Protein AF-A0A2J8QZT6-F1 (afdb_monomer_lite)

Secondary structure (DSSP, 8-state):
-------------------------SS-HHHHHHHHHHH------HHHHHHHHHHHHHHHHS---TT----HHHHHHHHHHHHHHS-TT-HHHHHHHHHHHHHHHHHHHHHHHTTT----------------------------------------HHHHHHHHHHHHHHHHHS-GGGHHHHHHHHHHHHHHHTTTGGGGHHHHHSTTSTT--

Organism: Pongo abelii (NCBI:txid9601)

Foldseek 3Di:
DDDDDDDDDDDDDDDDPDPPDDDPPPLCQLVVLLVVLVPDDQDPDPVSVVSLVVSLVSLLVDDDDLPSPDALASLLVSLLSLLNNDDLVPLVSLLSSLSNLLRVLVVLQVSQPPDPPPPPPPPVPPPDDDDDDDDDDDDDDPPDPPPRPRSQSARDLVSLVSLLVSLLVSCVRHDPVSVVSSVSSNCSSCVSHVVSCPVCCCQCPNPVHDPND

Radius of gyration: 28.27 Å; chains: 1; bounding box: 89×84×65 Å

pLDDT: mean 71.35, std 21.12, range [34.62, 95.25]

InterPro domains:
  IPR052107 HEAT Repeat-containing Protein 6 [PTHR13366] (27-109)

Sequence (213 aa):
MAAVQVVGSLPSGQLREAPRDAIPEGGNGFRRLSARLCALRPDDSSSARTEIHLLFDQLISENYSEGSGVAPEDVSALLVQACRLVPLNQNHLVSKVSQLIHHLLNRLQSLTLSPRLECGAISAHCKLRLPSSHHSPASASQVAGTTGTCHHVIVDEQRLDFLLAYTISAIHQCSSWTHMEILQALAALVYCNGSKCQKYLPELLGKTGLLMK

Structure (mmCIF, N/CA/C/O backbone):
data_AF-A0A2J8QZT6-F1
#
_entry.id   AF-A0A2J8QZT6-F1
#
loop_
_atom_site.group_PDB
_atom_site.id
_atom_site.type_symbol
_atom_site.label_atom_id
_atom_site.label_alt_id
_atom_site.label_comp_id
_atom_site.label_asym_id
_atom_site.label_entity_id
_atom_site.label_seq_id
_atom_site.pdbx_PDB_ins_code
_atom_site.Cartn_x
_atom_site.Cartn_y
_atom_site.Cartn_z
_atom_site.occupancy
_atom_site.B_iso_or_equiv
_atom_site.auth_seq_id
_atom_site.auth_comp_id
_atom_site.auth_asym_id
_atom_site.auth_atom_id
_atom_site.pdbx_PDB_model_num
ATOM 1 N N . MET A 1 1 ? 70.351 -7.724 -46.659 1.00 36.03 1 MET A N 1
ATOM 2 C CA . MET A 1 1 ? 69.144 -6.931 -46.345 1.00 36.03 1 MET A CA 1
ATOM 3 C C . MET A 1 1 ? 67.942 -7.854 -46.460 1.00 36.03 1 MET A C 1
ATOM 5 O O . MET A 1 1 ? 67.756 -8.347 -47.556 1.00 36.03 1 MET A O 1
ATOM 9 N N . ALA A 1 2 ? 67.242 -8.078 -45.333 1.00 35.19 2 ALA A N 1
ATOM 10 C CA . ALA A 1 2 ? 65.814 -8.428 -45.153 1.00 35.19 2 ALA A CA 1
ATOM 11 C C . ALA A 1 2 ? 65.197 -9.585 -45.993 1.00 35.19 2 ALA A C 1
ATOM 13 O O . ALA A 1 2 ? 65.419 -9.674 -47.185 1.00 35.19 2 ALA A O 1
ATOM 14 N N . ALA A 1 3 ? 64.351 -10.489 -45.494 1.00 36.78 3 ALA A N 1
ATOM 15 C CA . ALA A 1 3 ? 63.647 -10.612 -44.224 1.00 36.78 3 ALA A CA 1
ATOM 16 C C . ALA A 1 3 ? 63.281 -12.091 -43.978 1.00 36.78 3 ALA A C 1
ATOM 18 O O . ALA A 1 3 ? 63.047 -12.863 -44.905 1.00 36.78 3 ALA A O 1
ATOM 19 N N . VAL A 1 4 ? 63.234 -12.441 -42.696 1.00 38.09 4 VAL A N 1
ATOM 20 C CA . VAL A 1 4 ? 62.688 -13.670 -42.107 1.00 38.09 4 VAL A CA 1
ATOM 21 C C . VAL A 1 4 ? 61.163 -13.540 -41.997 1.00 38.09 4 VAL A C 1
ATOM 23 O O . VAL A 1 4 ? 60.706 -12.427 -41.753 1.00 38.09 4 VAL A O 1
ATOM 26 N N . GLN A 1 5 ? 60.426 -14.661 -42.096 1.00 40.09 5 GLN A N 1
ATOM 27 C CA . GLN A 1 5 ? 59.243 -15.075 -41.292 1.00 40.09 5 GLN A CA 1
ATOM 28 C C . GLN A 1 5 ? 58.219 -15.854 -42.139 1.00 40.09 5 GLN A C 1
ATOM 30 O O . GLN A 1 5 ? 58.042 -15.546 -43.308 1.00 40.09 5 GLN A O 1
AT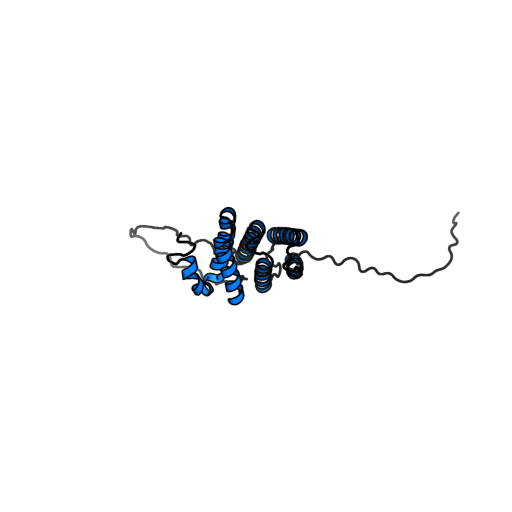OM 35 N N . VAL A 1 6 ? 57.438 -16.820 -41.649 1.00 39.50 6 VAL A N 1
ATOM 36 C CA . VAL A 1 6 ? 57.429 -17.741 -40.494 1.00 39.50 6 VAL A CA 1
ATOM 37 C C . VAL A 1 6 ? 56.371 -18.787 -40.889 1.00 39.50 6 VAL A C 1
ATOM 39 O O . VAL A 1 6 ? 55.351 -18.447 -41.484 1.00 39.50 6 VAL A O 1
ATOM 42 N N . VAL A 1 7 ? 56.628 -20.057 -40.587 1.00 39.62 7 VAL A N 1
ATOM 43 C CA . VAL A 1 7 ? 55.687 -21.173 -40.762 1.00 39.62 7 VAL A CA 1
ATOM 44 C C . VAL A 1 7 ? 54.572 -21.090 -39.715 1.00 39.62 7 VAL A C 1
ATOM 46 O O . VAL A 1 7 ? 54.856 -20.924 -38.532 1.00 39.62 7 VAL A O 1
ATOM 49 N N . GLY A 1 8 ? 53.320 -21.285 -40.132 1.00 36.97 8 GLY A N 1
ATOM 50 C CA . GLY A 1 8 ? 52.182 -21.489 -39.236 1.00 36.97 8 GLY A CA 1
ATOM 51 C C . GLY A 1 8 ? 51.024 -22.175 -39.960 1.00 36.97 8 GLY A C 1
ATOM 52 O O . GLY A 1 8 ? 50.423 -21.602 -40.862 1.00 36.97 8 GLY A O 1
ATOM 53 N N . SER A 1 9 ? 50.763 -23.423 -39.586 1.00 36.19 9 SER A N 1
ATOM 54 C CA . SER A 1 9 ? 49.799 -24.346 -40.191 1.00 36.19 9 SER A CA 1
ATOM 55 C C . SER A 1 9 ? 48.342 -24.108 -39.741 1.00 36.19 9 SER A C 1
ATOM 57 O O . SER A 1 9 ? 48.114 -23.862 -38.566 1.00 36.19 9 SER A O 1
ATOM 59 N N . LEU A 1 10 ? 47.421 -24.224 -40.714 1.00 37.31 10 LEU A N 1
ATOM 60 C CA . LEU A 1 10 ? 46.004 -24.684 -40.808 1.00 37.31 10 LEU A CA 1
ATOM 61 C C . LEU A 1 10 ? 45.083 -24.941 -39.551 1.00 37.31 10 LEU A C 1
ATOM 63 O O . LEU A 1 10 ? 45.546 -24.944 -38.421 1.00 37.31 10 LEU A O 1
ATOM 67 N N . PRO A 1 11 ? 43.753 -25.184 -39.721 1.00 55.34 11 PRO A N 1
ATOM 68 C CA . PRO A 1 11 ? 42.632 -24.302 -39.354 1.00 55.34 11 PRO A CA 1
ATOM 69 C C . PRO A 1 11 ? 41.668 -24.944 -38.312 1.00 55.34 11 PRO A C 1
ATOM 71 O O . PRO A 1 11 ? 41.913 -26.063 -37.870 1.00 55.34 11 PRO A O 1
ATOM 74 N N . SER A 1 12 ? 40.539 -24.284 -37.988 1.00 35.97 12 SER A N 1
ATOM 75 C CA . SER A 1 12 ? 39.207 -24.847 -37.599 1.00 35.97 12 SER A CA 1
ATOM 76 C C . SER A 1 12 ? 38.550 -24.152 -36.393 1.00 35.97 12 SER A C 1
ATOM 78 O O . SER A 1 12 ? 39.195 -23.929 -35.376 1.00 35.97 12 SER A O 1
ATOM 80 N N . GLY A 1 13 ? 37.232 -23.906 -36.493 1.00 34.62 13 GLY A N 1
ATOM 81 C CA . GLY A 1 13 ? 36.328 -23.553 -35.379 1.00 34.62 13 GLY A CA 1
ATOM 82 C C . GLY A 1 13 ? 35.755 -22.130 -35.467 1.00 34.62 13 GLY A C 1
ATOM 83 O O . GLY A 1 13 ? 36.326 -21.206 -34.910 1.00 34.62 13 GLY A O 1
ATOM 84 N N . GLN A 1 14 ? 34.760 -21.835 -36.312 1.00 36.91 14 GLN A N 1
ATOM 85 C CA . GLN A 1 14 ? 33.317 -21.927 -36.008 1.00 36.91 14 GLN A CA 1
ATOM 86 C C . GLN A 1 14 ? 32.889 -21.333 -34.646 1.00 36.91 14 GLN A C 1
ATOM 88 O O . GLN A 1 14 ? 33.099 -21.926 -33.595 1.00 36.91 14 GLN A O 1
ATOM 93 N N . LEU A 1 15 ? 32.166 -20.210 -34.756 1.00 40.09 15 LEU A N 1
ATOM 94 C CA . LEU A 1 15 ? 30.938 -19.879 -34.027 1.00 40.09 15 LEU A CA 1
ATOM 95 C C . LEU A 1 15 ? 31.020 -19.630 -32.509 1.00 40.09 15 LEU A C 1
ATOM 97 O O . LEU A 1 15 ? 30.791 -20.524 -31.699 1.00 40.09 15 LEU A O 1
ATOM 101 N N . ARG A 1 16 ? 31.136 -18.350 -32.131 1.00 37.53 16 ARG A N 1
ATOM 102 C CA . ARG A 1 16 ? 30.353 -17.795 -31.013 1.00 37.53 16 ARG A CA 1
ATOM 103 C C . ARG A 1 16 ? 30.308 -16.267 -31.084 1.00 37.53 16 ARG A C 1
ATOM 105 O O . ARG A 1 16 ? 31.064 -15.571 -30.414 1.00 37.53 16 ARG A O 1
ATOM 112 N N . GLU A 1 17 ? 29.395 -15.735 -31.893 1.00 38.00 17 GLU A N 1
ATOM 113 C CA . GLU A 1 17 ? 28.862 -14.400 -31.621 1.00 38.00 17 GLU A CA 1
ATOM 114 C C . GLU A 1 17 ? 28.076 -14.500 -30.311 1.00 38.00 17 GLU A C 1
ATOM 116 O O . GLU A 1 17 ? 26.961 -15.013 -30.254 1.00 38.00 17 GLU A O 1
ATOM 121 N N . ALA A 1 18 ? 28.721 -14.105 -29.216 1.00 36.53 18 ALA A N 1
ATOM 122 C CA . ALA A 1 18 ? 28.027 -13.842 -27.971 1.00 36.53 18 ALA A CA 1
ATOM 123 C C . ALA A 1 18 ? 27.143 -12.601 -28.189 1.00 36.53 18 ALA A C 1
ATOM 125 O O . ALA A 1 18 ? 27.665 -11.584 -28.662 1.00 36.53 18 ALA A O 1
ATOM 126 N N . PRO A 1 19 ? 25.841 -12.636 -27.852 1.00 38.12 19 PRO A N 1
ATOM 127 C CA . PRO A 1 19 ? 25.044 -11.424 -27.820 1.00 38.12 19 PRO A CA 1
ATOM 128 C C . PRO A 1 19 ? 25.625 -10.560 -26.705 1.00 38.12 19 PRO A C 1
ATOM 130 O O . PRO A 1 19 ? 25.526 -10.902 -25.527 1.00 38.12 19 PRO A O 1
ATOM 133 N N . ARG A 1 20 ? 26.308 -9.484 -27.099 1.00 43.75 20 ARG A N 1
ATOM 134 C CA . ARG A 1 20 ? 26.792 -8.457 -26.185 1.00 43.75 20 ARG A CA 1
ATOM 135 C C . ARG A 1 20 ? 25.574 -7.820 -25.536 1.00 43.75 20 ARG A C 1
ATOM 137 O O . ARG A 1 20 ? 24.814 -7.126 -26.202 1.00 43.75 20 ARG A O 1
ATOM 144 N N . ASP A 1 21 ? 25.400 -8.178 -24.272 1.00 37.56 21 ASP A N 1
ATOM 145 C CA . ASP A 1 21 ? 24.785 -7.421 -23.193 1.00 37.56 21 ASP A CA 1
ATOM 146 C C . ASP A 1 21 ? 23.788 -6.355 -23.646 1.00 37.56 21 ASP A C 1
ATOM 148 O O . ASP A 1 21 ? 24.134 -5.217 -23.967 1.00 37.56 21 ASP A O 1
ATOM 152 N N . ALA A 1 22 ? 22.513 -6.739 -23.613 1.00 39.62 22 ALA A N 1
ATOM 153 C CA . ALA A 1 22 ? 21.429 -5.785 -23.532 1.00 39.62 22 ALA A CA 1
ATOM 154 C C . ALA A 1 22 ? 21.669 -4.892 -22.307 1.00 39.62 22 ALA A C 1
ATOM 156 O O . ALA A 1 22 ? 21.498 -5.328 -21.170 1.00 39.62 22 ALA A O 1
ATOM 157 N N . ILE A 1 23 ? 22.060 -3.644 -22.546 1.00 46.91 23 ILE A N 1
ATOM 158 C CA . ILE A 1 23 ? 21.906 -2.553 -21.588 1.00 46.91 23 ILE A CA 1
ATOM 159 C C . ILE A 1 23 ? 20.413 -2.517 -21.214 1.00 46.91 23 ILE A C 1
ATOM 161 O O . ILE A 1 23 ? 19.589 -2.253 -22.094 1.00 46.91 23 ILE A O 1
ATOM 165 N N . PRO A 1 24 ? 19.992 -2.772 -19.961 1.00 45.94 24 PRO A N 1
ATOM 166 C CA . PRO A 1 24 ? 18.655 -2.400 -19.546 1.00 45.94 24 PRO A CA 1
ATOM 167 C C . PRO A 1 24 ? 18.720 -0.903 -19.250 1.00 45.94 24 PRO A C 1
ATOM 169 O O . PRO A 1 24 ? 19.046 -0.491 -18.138 1.00 45.94 24 PRO A O 1
ATOM 172 N N . GLU A 1 25 ? 18.455 -0.106 -20.283 1.00 42.66 25 GLU A N 1
ATOM 173 C CA . GLU A 1 25 ? 18.132 1.317 -20.186 1.00 42.66 25 GLU A CA 1
ATOM 174 C C . GLU A 1 25 ? 17.178 1.530 -18.993 1.00 42.66 25 GLU A C 1
ATOM 176 O O . GLU A 1 25 ? 16.182 0.812 -18.837 1.00 42.66 25 GLU A O 1
ATOM 181 N N . GLY A 1 26 ? 17.544 2.457 -18.103 1.00 50.69 26 GLY A N 1
ATOM 182 C CA . GLY A 1 26 ? 17.054 2.616 -16.727 1.00 50.69 26 GLY A CA 1
ATOM 183 C C . GLY A 1 26 ? 15.600 3.072 -16.551 1.00 50.69 26 GLY A C 1
ATOM 184 O O . GLY A 1 26 ? 15.341 3.979 -15.771 1.00 50.69 26 GLY A O 1
ATOM 185 N N . GLY A 1 27 ? 14.645 2.434 -17.229 1.00 53.62 27 GLY A N 1
ATOM 186 C CA . GLY A 1 27 ? 13.209 2.736 -17.152 1.00 53.62 27 GLY A CA 1
ATOM 187 C C . GLY A 1 27 ? 12.326 1.588 -16.647 1.00 53.62 27 GLY A C 1
ATOM 188 O O . GLY A 1 27 ? 11.114 1.642 -16.812 1.00 53.62 27 GLY A O 1
ATOM 189 N N . ASN A 1 28 ? 12.890 0.514 -16.073 1.00 66.12 28 ASN A N 1
ATOM 190 C CA . ASN A 1 28 ? 12.131 -0.705 -15.731 1.00 66.12 28 ASN A CA 1
ATOM 191 C C . ASN A 1 28 ? 12.209 -1.162 -14.261 1.00 66.12 28 ASN A C 1
ATOM 193 O O . ASN A 1 28 ? 11.722 -2.255 -13.952 1.00 66.12 28 ASN A O 1
ATOM 197 N N . GLY A 1 29 ? 12.774 -0.345 -13.361 1.00 83.44 29 GLY A N 1
ATOM 198 C CA . GLY A 1 29 ? 12.932 -0.667 -11.934 1.00 83.44 29 GLY A CA 1
ATOM 199 C C . GLY A 1 29 ? 11.606 -1.035 -11.271 1.00 83.44 29 GLY A C 1
ATOM 200 O O . GLY A 1 29 ? 11.432 -2.165 -10.811 1.00 83.44 29 GLY A O 1
ATOM 201 N N . PHE A 1 30 ? 10.605 -0.157 -11.389 1.00 86.88 30 PHE A N 1
ATOM 202 C CA . PHE A 1 30 ? 9.256 -0.411 -10.879 1.00 86.88 30 PHE A CA 1
ATOM 203 C C . PHE A 1 30 ? 8.644 -1.713 -11.406 1.00 86.88 30 PHE A C 1
ATOM 205 O O . PHE A 1 30 ? 8.167 -2.530 -10.624 1.00 86.88 30 PHE A O 1
ATOM 212 N N . ARG A 1 31 ? 8.684 -1.955 -12.725 1.00 87.44 31 ARG A N 1
ATOM 213 C CA . ARG A 1 31 ? 8.104 -3.170 -13.328 1.00 87.44 31 ARG A CA 1
ATOM 214 C C . ARG A 1 31 ? 8.787 -4.434 -12.805 1.00 87.44 31 ARG A C 1
ATOM 216 O O . ARG A 1 31 ? 8.117 -5.427 -12.535 1.00 87.44 31 ARG A O 1
ATOM 223 N N . ARG A 1 32 ? 10.110 -4.397 -12.638 1.00 89.50 32 ARG A N 1
ATOM 224 C CA . ARG A 1 32 ? 10.896 -5.511 -12.097 1.00 89.50 32 ARG A CA 1
ATOM 225 C C . ARG A 1 32 ? 10.555 -5.780 -10.634 1.00 89.50 32 ARG A C 1
ATOM 227 O O . ARG A 1 32 ? 10.322 -6.930 -10.271 1.00 89.50 32 ARG A O 1
ATOM 234 N N . LEU A 1 33 ? 10.515 -4.735 -9.810 1.00 91.06 33 LEU A N 1
ATOM 235 C CA . LEU A 1 33 ? 10.171 -4.835 -8.391 1.00 91.06 33 LEU A CA 1
ATOM 236 C C . LEU A 1 33 ? 8.723 -5.300 -8.199 1.00 91.06 33 LEU A C 1
ATOM 238 O O . LEU A 1 33 ? 8.473 -6.199 -7.401 1.00 91.06 33 LEU A O 1
ATOM 242 N N . SER A 1 34 ? 7.798 -4.766 -8.998 1.00 89.88 34 SER A N 1
ATOM 243 C CA . SER A 1 34 ? 6.396 -5.181 -9.052 1.00 89.88 34 SER A CA 1
ATOM 244 C C . SER A 1 34 ? 6.261 -6.663 -9.393 1.00 89.88 34 SER A C 1
ATOM 246 O O . SER A 1 34 ? 5.629 -7.415 -8.655 1.00 89.88 34 SER A O 1
ATOM 248 N N . ALA A 1 35 ? 6.926 -7.124 -10.458 1.00 90.00 35 ALA A N 1
ATOM 249 C CA . ALA A 1 35 ? 6.897 -8.528 -10.856 1.00 90.00 35 ALA A CA 1
ATOM 250 C C . ALA A 1 35 ? 7.446 -9.454 -9.760 1.00 90.00 35 ALA A C 1
ATOM 252 O O . ALA A 1 35 ? 6.865 -10.508 -9.503 1.00 90.00 35 ALA A O 1
ATOM 253 N N . ARG A 1 36 ? 8.526 -9.048 -9.077 1.00 92.06 36 ARG A N 1
ATOM 254 C CA . ARG A 1 36 ? 9.071 -9.796 -7.935 1.00 92.06 36 ARG A CA 1
ATOM 255 C C . ARG A 1 36 ? 8.084 -9.862 -6.777 1.00 92.06 36 ARG A C 1
ATOM 257 O O . ARG A 1 36 ? 7.851 -10.949 -6.266 1.00 92.06 36 ARG A O 1
ATOM 264 N N . LEU A 1 37 ? 7.465 -8.742 -6.407 1.00 91.12 37 LEU A N 1
ATOM 265 C CA . LEU A 1 37 ? 6.458 -8.706 -5.346 1.00 91.12 37 LEU A CA 1
ATOM 266 C C . LEU A 1 37 ? 5.246 -9.590 -5.688 1.00 91.12 37 LEU A C 1
ATOM 268 O O . LEU A 1 37 ? 4.757 -10.328 -4.839 1.00 91.12 37 LEU A O 1
ATOM 272 N N . CYS A 1 38 ? 4.792 -9.570 -6.942 1.00 89.00 38 CYS A N 1
ATOM 273 C CA . CYS A 1 38 ? 3.686 -10.402 -7.421 1.00 89.00 38 CYS A CA 1
ATOM 274 C C . CYS A 1 38 ? 4.013 -11.902 -7.460 1.00 89.00 38 CYS A C 1
ATOM 276 O O . CYS A 1 38 ? 3.098 -12.716 -7.363 1.00 89.00 38 CYS A O 1
ATOM 278 N N . ALA A 1 39 ? 5.287 -12.277 -7.591 1.00 89.19 39 ALA A N 1
ATOM 279 C CA . ALA A 1 39 ? 5.719 -13.672 -7.535 1.00 89.19 39 ALA A CA 1
ATOM 280 C C . ALA A 1 39 ? 5.756 -14.231 -6.101 1.00 89.19 39 ALA A C 1
ATOM 282 O O . ALA A 1 39 ? 5.751 -15.451 -5.918 1.00 89.19 39 ALA A O 1
ATOM 283 N N . LEU A 1 40 ? 5.782 -13.361 -5.086 1.00 87.81 40 LEU A N 1
ATOM 284 C CA . LEU A 1 40 ? 5.755 -13.783 -3.692 1.00 87.81 40 LEU A CA 1
ATOM 285 C C . LEU A 1 40 ? 4.369 -14.286 -3.295 1.00 87.81 40 LEU A C 1
ATOM 287 O O . LEU A 1 40 ? 3.331 -13.767 -3.715 1.00 87.81 40 LEU A O 1
ATOM 291 N N . ARG A 1 41 ? 4.365 -15.304 -2.435 1.00 82.62 41 ARG A N 1
ATOM 292 C CA . ARG A 1 41 ? 3.158 -15.812 -1.782 1.00 82.62 41 ARG A CA 1
ATOM 293 C C . ARG A 1 41 ? 3.134 -15.333 -0.331 1.00 82.62 41 ARG A C 1
ATOM 295 O O . ARG A 1 41 ? 4.205 -15.148 0.245 1.00 82.62 41 ARG A O 1
ATOM 302 N N . PRO A 1 42 ? 1.942 -15.162 0.268 1.00 76.44 42 PRO A N 1
ATOM 303 C CA . PRO A 1 42 ? 1.832 -14.989 1.707 1.00 76.44 42 PRO A CA 1
ATOM 304 C C . PRO A 1 42 ? 2.411 -16.242 2.365 1.00 76.44 42 PRO A C 1
ATOM 306 O O . PRO A 1 42 ? 1.855 -17.332 2.228 1.00 76.44 42 PRO A O 1
ATOM 309 N N . ASP A 1 43 ? 3.569 -16.093 2.990 1.00 77.94 43 ASP A N 1
ATOM 310 C CA . ASP A 1 43 ? 4.269 -17.160 3.685 1.00 77.94 43 ASP A CA 1
ATOM 311 C C . ASP A 1 43 ? 4.774 -16.626 5.025 1.00 77.94 43 ASP A C 1
ATOM 313 O O . ASP A 1 43 ? 5.209 -15.478 5.142 1.00 77.94 43 ASP A O 1
ATOM 317 N N . ASP A 1 44 ? 4.708 -17.473 6.047 1.00 73.38 44 ASP A N 1
ATOM 318 C CA . ASP A 1 44 ? 5.096 -17.128 7.410 1.00 73.38 44 ASP A CA 1
ATOM 319 C C . ASP A 1 44 ? 6.592 -17.339 7.676 1.00 73.38 44 ASP A C 1
ATOM 321 O O . ASP A 1 44 ? 7.058 -17.178 8.812 1.00 73.38 44 ASP A O 1
ATOM 325 N N . SER A 1 45 ? 7.375 -17.667 6.645 1.00 85.00 45 SER A N 1
ATOM 326 C CA . SER A 1 45 ? 8.822 -17.774 6.777 1.00 85.00 45 SER A CA 1
ATOM 327 C C . SER A 1 45 ? 9.466 -16.412 7.050 1.00 85.00 45 SER A C 1
ATOM 329 O O . SER A 1 45 ? 9.106 -15.371 6.494 1.00 85.00 45 SER A O 1
ATOM 331 N N . SER A 1 46 ? 10.474 -16.407 7.923 1.00 85.94 46 SER A N 1
ATOM 332 C CA . SER A 1 46 ? 11.293 -15.216 8.181 1.00 85.94 46 SER A CA 1
ATOM 333 C C . SER A 1 46 ? 11.993 -14.721 6.912 1.00 85.94 46 SER A C 1
ATOM 335 O O . SER A 1 46 ? 12.141 -13.516 6.725 1.00 85.94 46 SER A O 1
ATOM 337 N N . SER A 1 47 ? 12.370 -15.641 6.018 1.00 87.00 47 SER A N 1
ATOM 338 C CA . SER A 1 47 ? 12.972 -15.321 4.723 1.00 87.00 47 SER A CA 1
ATOM 339 C C . SER A 1 47 ? 12.015 -14.533 3.828 1.00 87.00 47 SER A C 1
ATOM 341 O O . SER A 1 47 ? 12.407 -13.489 3.311 1.00 87.00 47 SER A O 1
ATOM 343 N N . ALA A 1 48 ? 10.758 -14.977 3.689 1.00 86.75 48 ALA A N 1
ATOM 344 C CA . ALA A 1 48 ? 9.762 -14.266 2.890 1.00 86.75 48 ALA A CA 1
ATOM 345 C C . ALA A 1 48 ? 9.489 -12.862 3.448 1.00 86.75 48 ALA A C 1
ATOM 347 O O . ALA A 1 48 ? 9.446 -11.892 2.694 1.00 86.75 48 ALA A O 1
ATOM 348 N N . ARG A 1 49 ? 9.390 -12.718 4.778 1.00 88.81 49 ARG A N 1
ATOM 349 C CA . ARG A 1 49 ? 9.191 -11.407 5.423 1.00 88.81 49 ARG A CA 1
ATOM 350 C C . ARG A 1 49 ? 10.349 -10.445 5.163 1.00 88.81 49 ARG A C 1
ATOM 352 O O . ARG A 1 49 ? 10.110 -9.274 4.876 1.00 88.81 49 ARG A O 1
ATOM 359 N N . THR A 1 50 ? 11.588 -10.929 5.231 1.00 90.81 50 THR A N 1
ATOM 360 C CA . THR A 1 50 ? 12.775 -10.123 4.910 1.00 90.81 50 THR A CA 1
ATOM 361 C C . THR A 1 50 ? 12.780 -9.705 3.442 1.00 90.81 50 THR A C 1
ATOM 363 O O . THR A 1 50 ? 13.069 -8.550 3.142 1.00 90.81 50 THR A O 1
ATOM 366 N N . GLU A 1 51 ? 12.418 -10.601 2.521 1.00 91.69 51 GLU A N 1
ATOM 367 C CA . GLU A 1 51 ? 12.335 -10.251 1.101 1.00 91.69 51 GLU A CA 1
ATOM 368 C C . GLU A 1 51 ? 11.258 -9.191 0.835 1.00 91.69 51 GLU A C 1
ATOM 370 O O . GLU A 1 51 ? 11.527 -8.220 0.128 1.00 91.69 51 GLU A O 1
ATOM 375 N N . ILE A 1 52 ? 10.084 -9.312 1.463 1.00 92.06 52 ILE A N 1
ATOM 376 C CA . ILE A 1 52 ? 9.023 -8.297 1.389 1.00 92.06 52 ILE A CA 1
ATOM 377 C C . ILE A 1 52 ? 9.531 -6.943 1.907 1.00 92.06 52 ILE A C 1
ATOM 379 O O . ILE A 1 52 ? 9.349 -5.928 1.236 1.00 92.06 52 ILE A O 1
ATOM 383 N N . HIS A 1 53 ? 10.210 -6.920 3.059 1.00 92.25 53 HIS A N 1
ATOM 384 C CA . HIS A 1 53 ? 10.809 -5.699 3.607 1.00 92.25 53 HIS A CA 1
ATOM 385 C C . HIS A 1 53 ? 11.765 -5.029 2.614 1.00 92.25 53 HIS A C 1
ATOM 387 O O . HIS A 1 53 ? 11.624 -3.840 2.330 1.00 92.25 53 HIS A O 1
ATOM 393 N N . LEU A 1 54 ? 12.695 -5.802 2.046 1.00 92.88 54 LEU A N 1
ATOM 394 C CA . LEU A 1 54 ? 13.674 -5.296 1.085 1.00 92.88 54 LEU A CA 1
ATOM 395 C C . LEU A 1 54 ? 13.012 -4.775 -0.192 1.00 92.88 54 LEU A C 1
ATOM 397 O O . LEU A 1 54 ? 13.436 -3.750 -0.723 1.00 92.88 54 LEU A O 1
ATOM 401 N N . LEU A 1 55 ? 11.975 -5.455 -0.688 1.00 93.62 55 LEU A N 1
ATOM 402 C CA . LEU A 1 55 ? 11.230 -5.004 -1.862 1.00 93.62 55 LEU A CA 1
ATOM 403 C C . LEU A 1 55 ? 10.482 -3.698 -1.595 1.00 93.62 55 LEU A C 1
ATOM 405 O O . LEU A 1 55 ? 10.487 -2.824 -2.458 1.00 93.62 55 LEU A O 1
ATOM 409 N N . PHE A 1 56 ? 9.875 -3.530 -0.419 1.00 94.44 56 PHE A N 1
ATOM 410 C CA . PHE A 1 56 ? 9.228 -2.267 -0.062 1.00 94.44 56 PHE A CA 1
ATOM 411 C C . PHE A 1 56 ? 10.228 -1.127 0.068 1.00 94.44 56 PHE A C 1
ATOM 413 O O . PHE A 1 56 ? 9.979 -0.057 -0.480 1.00 94.44 56 PHE A O 1
ATOM 420 N N . ASP A 1 57 ? 11.374 -1.348 0.710 1.00 93.44 57 ASP A N 1
ATOM 421 C CA . ASP A 1 57 ? 12.412 -0.320 0.810 1.00 93.44 57 ASP A CA 1
ATOM 422 C C . ASP A 1 57 ? 12.955 0.072 -0.573 1.00 93.44 57 ASP A C 1
ATOM 424 O O . ASP A 1 57 ? 13.152 1.258 -0.841 1.00 93.44 57 ASP A O 1
ATOM 428 N N . GLN A 1 58 ? 13.124 -0.897 -1.480 1.00 92.81 58 GLN A N 1
ATOM 429 C CA . GLN A 1 58 ? 13.505 -0.632 -2.871 1.00 92.81 58 GLN A CA 1
ATOM 430 C C . GLN A 1 58 ? 12.427 0.160 -3.612 1.00 92.81 58 GLN A C 1
ATOM 432 O O . GLN A 1 58 ? 12.753 1.152 -4.248 1.00 92.81 58 GLN A O 1
ATOM 437 N N . LEU A 1 59 ? 11.149 -0.208 -3.484 1.00 91.06 59 LEU A N 1
ATOM 438 C CA . LEU A 1 59 ? 10.041 0.510 -4.124 1.00 91.06 59 LEU A CA 1
ATOM 439 C C . LEU A 1 59 ? 9.860 1.940 -3.594 1.00 91.06 59 LEU A C 1
ATOM 441 O O . LEU A 1 59 ? 9.487 2.819 -4.367 1.00 91.06 59 LEU A O 1
ATOM 445 N N . ILE A 1 60 ? 10.113 2.175 -2.303 1.00 90.19 60 ILE A N 1
ATOM 446 C CA . ILE A 1 60 ? 10.070 3.509 -1.677 1.00 90.19 60 ILE A CA 1
ATOM 447 C C . ILE A 1 60 ? 11.280 4.356 -2.097 1.00 90.19 60 ILE A C 1
ATOM 449 O O . ILE A 1 60 ? 11.180 5.577 -2.190 1.00 90.19 60 ILE A O 1
ATOM 453 N N . SER A 1 61 ? 12.429 3.720 -2.325 1.00 89.38 61 SER A N 1
ATOM 454 C CA . SER A 1 61 ? 13.670 4.408 -2.708 1.00 89.38 61 SER A CA 1
ATOM 455 C C . SER A 1 61 ? 13.826 4.575 -4.222 1.00 89.38 61 SER A C 1
ATOM 457 O O . SER A 1 61 ? 14.703 5.317 -4.662 1.00 89.38 61 SER A O 1
ATOM 459 N N . GLU A 1 62 ? 13.010 3.881 -5.017 1.00 85.69 62 GLU A N 1
ATOM 460 C CA . GLU A 1 62 ? 13.026 3.941 -6.477 1.00 85.69 62 GLU A CA 1
ATOM 461 C C . GLU A 1 62 ? 12.738 5.367 -6.962 1.00 85.69 62 GLU A C 1
ATOM 463 O O . GLU A 1 62 ? 11.858 6.066 -6.449 1.00 85.69 62 GLU A O 1
ATOM 468 N N . ASN A 1 63 ? 13.486 5.814 -7.970 1.00 80.31 63 ASN A N 1
ATOM 469 C CA . ASN A 1 63 ? 13.339 7.166 -8.491 1.00 80.31 63 ASN A CA 1
ATOM 470 C C . ASN A 1 63 ? 12.333 7.185 -9.647 1.00 80.31 63 ASN A C 1
ATOM 472 O O . ASN A 1 63 ? 12.676 6.930 -10.802 1.00 80.31 63 ASN A O 1
ATOM 476 N N . TYR A 1 64 ? 11.079 7.494 -9.326 1.00 77.44 64 TYR A N 1
ATOM 477 C CA . TYR A 1 64 ? 10.021 7.683 -10.314 1.00 77.44 64 TYR A CA 1
ATOM 478 C C . TYR A 1 64 ? 10.233 9.012 -11.051 1.00 77.44 64 TYR A C 1
ATOM 480 O O . TYR A 1 64 ? 9.853 10.072 -10.558 1.00 77.44 64 TYR A O 1
ATOM 488 N N . SER A 1 65 ? 10.866 8.967 -12.223 1.00 66.44 65 SER A N 1
ATOM 489 C CA . SER A 1 65 ? 10.999 10.127 -13.108 1.00 66.44 65 SER A CA 1
ATOM 490 C C . SER A 1 65 ? 9.713 10.393 -13.901 1.00 66.44 65 SER A C 1
ATOM 492 O O . SER A 1 65 ? 8.936 9.473 -14.198 1.00 66.44 65 SER A O 1
ATOM 494 N N . GLU A 1 66 ? 9.497 11.661 -14.275 1.00 57.59 66 GLU A N 1
ATOM 495 C CA . GLU A 1 66 ? 8.494 12.037 -15.278 1.00 57.59 66 GLU A CA 1
ATOM 496 C C . GLU A 1 66 ? 8.825 11.302 -16.586 1.00 57.59 66 GLU A C 1
ATOM 498 O O . GLU A 1 66 ? 9.890 11.500 -17.167 1.00 57.59 66 GLU A O 1
ATOM 503 N N . GLY A 1 67 ? 7.947 10.391 -17.016 1.00 57.69 67 GLY A N 1
ATOM 504 C CA . GLY A 1 67 ? 8.182 9.541 -18.190 1.00 57.69 67 GLY A CA 1
ATOM 505 C C . GLY A 1 67 ? 8.604 8.097 -17.895 1.00 57.69 67 GLY A C 1
ATOM 506 O O . GLY A 1 67 ? 8.843 7.347 -18.836 1.00 57.69 67 GLY A O 1
ATOM 507 N N . SER A 1 68 ? 8.615 7.657 -16.630 1.00 63.50 68 SER A N 1
ATOM 508 C CA . SER A 1 68 ? 8.863 6.247 -16.254 1.00 63.50 68 SER A CA 1
ATOM 509 C C . SER A 1 68 ? 7.873 5.228 -16.853 1.00 63.50 68 SER A C 1
ATOM 511 O O . SER A 1 68 ? 8.079 4.022 -16.722 1.00 63.50 68 SER A O 1
ATOM 513 N N . GLY A 1 69 ? 6.804 5.681 -17.522 1.00 66.81 69 GLY A N 1
ATOM 514 C CA . GLY A 1 69 ? 5.847 4.812 -18.216 1.00 66.81 69 GLY A CA 1
ATOM 515 C C . GLY A 1 69 ? 5.061 3.894 -17.277 1.00 66.81 69 GLY A C 1
ATOM 516 O O . GLY A 1 69 ? 4.546 2.864 -17.710 1.00 66.81 69 GLY A O 1
ATOM 517 N N . VAL A 1 70 ? 5.002 4.235 -15.988 1.00 78.62 70 VAL A N 1
ATOM 518 C CA . VAL A 1 70 ? 4.271 3.467 -14.982 1.00 78.62 70 VAL A CA 1
ATOM 519 C C . VAL A 1 70 ? 2.781 3.763 -15.120 1.00 78.62 70 VAL A C 1
ATOM 521 O O . VAL A 1 70 ? 2.338 4.886 -14.877 1.00 78.62 70 VAL A O 1
ATOM 524 N N . ALA A 1 71 ? 2.008 2.750 -15.507 1.00 80.38 71 ALA A N 1
ATOM 525 C CA . ALA A 1 71 ? 0.564 2.871 -15.608 1.00 80.38 71 ALA A CA 1
ATOM 526 C C . ALA A 1 71 ? -0.067 2.941 -14.202 1.00 80.38 71 ALA A C 1
ATOM 528 O O . ALA A 1 71 ? 0.342 2.194 -13.302 1.00 80.38 71 ALA A O 1
ATOM 529 N N . PRO A 1 72 ? -1.079 3.796 -13.975 1.00 76.88 72 PRO A N 1
ATOM 530 C CA . PRO A 1 72 ? -1.754 3.887 -12.678 1.00 76.88 72 PRO A CA 1
ATOM 531 C C . PRO A 1 72 ? -2.443 2.567 -12.274 1.00 76.88 72 PRO A C 1
ATOM 533 O O . PRO A 1 72 ? -2.582 2.251 -11.084 1.00 76.88 72 PRO A O 1
ATOM 536 N N . GLU A 1 73 ? -2.815 1.738 -13.249 1.00 83.75 73 GLU A N 1
ATOM 537 C CA . GLU A 1 73 ? -3.353 0.395 -13.041 1.00 83.75 73 GLU A CA 1
ATOM 538 C C . GLU A 1 73 ? -2.315 -0.554 -12.433 1.00 83.75 73 GLU A C 1
ATOM 540 O O . GLU A 1 73 ? -2.676 -1.362 -11.574 1.00 83.75 73 GLU A O 1
ATOM 545 N N . ASP A 1 74 ? -1.045 -0.438 -12.830 1.00 86.81 74 ASP A N 1
ATOM 546 C CA . ASP A 1 74 ? 0.049 -1.262 -12.307 1.00 86.81 74 ASP A CA 1
ATOM 547 C C . ASP A 1 74 ? 0.361 -0.889 -10.854 1.00 86.81 74 ASP A C 1
ATOM 549 O O . ASP A 1 74 ? 0.602 -1.759 -10.016 1.00 86.81 74 ASP A O 1
ATOM 553 N N . VAL A 1 75 ? 0.291 0.405 -10.530 1.00 88.50 75 VAL A N 1
ATOM 554 C CA . VAL A 1 75 ? 0.478 0.927 -9.167 1.00 88.50 75 VAL A CA 1
ATOM 555 C C . VAL A 1 75 ? -0.620 0.417 -8.254 1.00 88.50 75 VAL A C 1
ATOM 557 O O . VAL A 1 75 ? -0.338 -0.158 -7.206 1.00 88.50 75 VAL A O 1
ATOM 560 N N . SER A 1 76 ? -1.882 0.573 -8.655 1.00 89.12 76 SER A N 1
ATOM 561 C CA . SER A 1 76 ? -3.004 0.097 -7.843 1.00 89.12 76 SER A CA 1
ATOM 562 C C . SER A 1 76 ? -3.006 -1.427 -7.680 1.00 89.12 76 SER A C 1
ATOM 564 O O . SER A 1 76 ? -3.320 -1.916 -6.596 1.00 89.12 76 SER A O 1
ATOM 566 N N . ALA A 1 77 ? -2.614 -2.188 -8.708 1.00 90.94 77 ALA A N 1
ATOM 567 C CA . ALA A 1 77 ? -2.450 -3.638 -8.601 1.00 90.94 77 ALA A CA 1
ATOM 568 C C . ALA A 1 77 ? -1.327 -4.022 -7.623 1.00 90.94 77 ALA A C 1
ATOM 570 O O . ALA A 1 77 ? -1.528 -4.897 -6.777 1.00 90.94 77 ALA A O 1
ATOM 571 N N . LEU A 1 78 ? -0.183 -3.331 -7.689 1.00 93.25 78 LEU A N 1
ATOM 572 C CA . LEU A 1 78 ? 0.937 -3.529 -6.771 1.00 93.25 78 LEU A CA 1
ATOM 573 C C . LEU A 1 78 ? 0.535 -3.246 -5.323 1.00 93.25 78 LEU A C 1
ATOM 575 O O . LEU A 1 78 ? 0.828 -4.056 -4.448 1.00 93.25 78 LEU A O 1
ATOM 579 N N . LEU A 1 79 ? -0.158 -2.133 -5.062 1.00 93.75 79 LEU A N 1
ATOM 580 C CA . LEU A 1 79 ? -0.592 -1.769 -3.709 1.00 93.75 79 LEU A CA 1
ATOM 581 C C . LEU A 1 79 ? -1.535 -2.822 -3.117 1.00 93.75 79 LEU A C 1
ATOM 583 O O . LEU A 1 79 ? -1.366 -3.234 -1.971 1.00 93.75 79 LEU A O 1
ATOM 587 N N . VAL A 1 80 ? -2.491 -3.314 -3.911 1.00 94.12 80 VAL A N 1
ATOM 588 C CA . VAL A 1 80 ? -3.394 -4.391 -3.481 1.00 94.12 80 VAL A CA 1
ATOM 589 C C . VAL A 1 80 ? -2.609 -5.663 -3.165 1.00 94.12 80 VAL A C 1
ATOM 591 O O . VAL A 1 80 ? -2.874 -6.312 -2.152 1.00 94.12 80 VAL A O 1
ATOM 594 N N . GLN A 1 81 ? -1.628 -6.019 -3.996 1.00 94.06 81 GLN A N 1
ATOM 595 C CA . GLN A 1 81 ? -0.788 -7.186 -3.749 1.00 94.06 81 GLN A CA 1
ATOM 596 C C . GLN A 1 81 ? 0.065 -7.025 -2.483 1.00 94.06 81 GLN A C 1
ATOM 598 O O . GLN A 1 81 ? 0.122 -7.948 -1.674 1.00 94.06 81 GLN A O 1
ATOM 603 N N . ALA A 1 82 ? 0.661 -5.852 -2.259 1.00 93.94 82 ALA A N 1
ATOM 604 C CA . ALA A 1 82 ? 1.425 -5.544 -1.051 1.00 93.94 82 ALA A CA 1
ATOM 605 C C . ALA A 1 82 ? 0.579 -5.731 0.220 1.00 93.94 82 ALA A C 1
ATOM 607 O O . ALA A 1 82 ? 1.003 -6.415 1.150 1.00 93.94 82 ALA A O 1
ATOM 608 N N . CYS A 1 83 ? -0.650 -5.205 0.229 1.00 94.12 83 CYS A N 1
ATOM 609 C CA . CYS A 1 83 ? -1.593 -5.377 1.336 1.00 94.12 83 CYS A CA 1
ATOM 610 C C . CYS A 1 83 ? -2.018 -6.841 1.550 1.00 94.12 83 CYS A C 1
ATOM 612 O O . CYS A 1 83 ? -2.252 -7.243 2.683 1.00 94.12 83 CYS A O 1
ATOM 614 N N . ARG A 1 84 ? -2.104 -7.666 0.496 1.00 92.25 84 ARG A N 1
ATOM 615 C CA . ARG A 1 84 ? -2.412 -9.106 0.632 1.00 92.25 84 ARG A CA 1
ATOM 616 C C . ARG A 1 84 ? -1.263 -9.915 1.225 1.00 92.25 84 ARG A C 1
ATOM 618 O O . ARG A 1 84 ? -1.510 -10.919 1.885 1.00 92.25 84 ARG A O 1
ATOM 625 N N . LEU A 1 85 ? -0.025 -9.506 0.963 1.00 90.31 85 LEU A N 1
ATOM 626 C CA . LEU A 1 85 ? 1.171 -10.174 1.478 1.00 90.31 85 LEU A CA 1
ATOM 627 C C . LEU A 1 85 ? 1.445 -9.848 2.949 1.00 90.31 85 LEU A C 1
ATOM 629 O O . LEU A 1 85 ? 2.152 -10.603 3.613 1.00 90.31 85 LEU A O 1
ATOM 633 N N . VAL A 1 86 ? 0.903 -8.738 3.457 1.00 91.62 86 VAL A N 1
ATOM 634 C CA . VAL A 1 86 ? 1.178 -8.257 4.812 1.00 91.62 86 VAL A CA 1
ATOM 635 C C . VAL A 1 86 ? -0.014 -8.492 5.739 1.00 91.62 86 VAL A C 1
ATOM 637 O O . VAL A 1 86 ? -1.006 -7.768 5.670 1.00 91.62 86 VAL A O 1
ATOM 640 N N . PRO A 1 87 ? 0.070 -9.470 6.657 1.00 88.81 87 PRO A N 1
ATOM 641 C CA . PRO A 1 87 ? -0.948 -9.640 7.682 1.00 88.81 87 PRO A CA 1
ATOM 642 C C . PRO A 1 87 ? -0.862 -8.518 8.727 1.00 88.81 87 PRO A C 1
ATOM 644 O O . PRO A 1 87 ? 0.227 -8.113 9.138 1.00 88.81 87 PRO A O 1
ATOM 647 N N . LEU A 1 88 ? -2.018 -8.081 9.235 1.00 89.81 88 LEU A N 1
ATOM 648 C CA . LEU A 1 88 ? -2.131 -6.973 10.200 1.00 89.81 88 LEU A CA 1
ATOM 649 C C . LEU A 1 88 ? -1.438 -7.238 11.548 1.00 89.81 88 LEU A C 1
ATOM 651 O O . LEU A 1 88 ? -1.119 -6.303 12.277 1.00 89.81 88 LEU A O 1
ATOM 655 N N . ASN A 1 89 ? -1.136 -8.502 11.857 1.00 87.88 89 ASN A N 1
ATOM 656 C CA . ASN A 1 89 ? -0.347 -8.878 13.033 1.00 87.88 89 ASN A CA 1
ATOM 657 C C . ASN A 1 89 ? 1.121 -8.394 12.950 1.00 87.88 89 ASN A C 1
ATOM 659 O O . ASN A 1 89 ? 1.809 -8.288 13.963 1.00 87.88 89 ASN A O 1
ATOM 663 N N . GLN A 1 90 ? 1.628 -8.090 11.749 1.00 88.50 90 GLN A N 1
ATOM 664 C CA . GLN A 1 90 ? 3.022 -7.704 11.518 1.00 88.50 90 GLN A CA 1
ATOM 665 C C . GLN A 1 90 ? 3.182 -6.181 11.444 1.00 88.50 90 GLN A C 1
ATOM 667 O O . GLN A 1 90 ? 3.377 -5.612 10.372 1.00 88.50 90 GLN A O 1
ATOM 672 N N . ASN A 1 91 ? 3.150 -5.519 12.602 1.00 90.69 91 ASN A N 1
ATOM 673 C CA . ASN A 1 91 ? 3.191 -4.054 12.730 1.00 90.69 91 ASN A CA 1
ATOM 674 C C . ASN A 1 91 ? 4.295 -3.361 11.894 1.00 90.69 91 ASN A C 1
ATOM 676 O O . ASN A 1 91 ? 4.034 -2.346 11.252 1.00 90.69 91 ASN A O 1
ATOM 680 N N . HIS A 1 92 ? 5.513 -3.915 11.840 1.00 91.88 92 HIS A N 1
ATOM 681 C CA . HIS A 1 92 ? 6.606 -3.345 11.034 1.00 91.88 92 HIS A CA 1
ATOM 682 C C . HIS A 1 92 ? 6.334 -3.395 9.527 1.00 91.88 92 HIS A C 1
ATOM 684 O O . HIS A 1 92 ? 6.598 -2.424 8.818 1.00 91.88 92 HIS A O 1
ATOM 690 N N . LEU A 1 93 ? 5.784 -4.506 9.037 1.00 92.19 93 LEU A N 1
ATOM 691 C CA . LEU A 1 93 ? 5.397 -4.638 7.635 1.00 92.19 93 LEU A CA 1
ATOM 692 C C . LEU A 1 93 ? 4.198 -3.740 7.315 1.00 92.19 93 LEU A C 1
ATOM 694 O O . LEU A 1 93 ? 4.181 -3.119 6.257 1.00 92.19 93 LEU A O 1
ATOM 698 N N . VAL A 1 94 ? 3.230 -3.611 8.229 1.00 94.00 94 VAL A N 1
ATOM 699 C CA . VAL A 1 94 ? 2.077 -2.708 8.062 1.00 94.00 94 VAL A CA 1
ATOM 700 C C . VAL A 1 94 ? 2.533 -1.252 7.954 1.00 94.00 94 VAL A C 1
ATOM 702 O O . VAL A 1 94 ? 2.085 -0.537 7.056 1.00 94.00 94 VAL A O 1
ATOM 705 N N . SER A 1 95 ? 3.465 -0.826 8.813 1.00 93.75 95 SER A N 1
ATOM 706 C CA . SER A 1 95 ? 4.081 0.503 8.736 1.00 93.75 95 SER A CA 1
ATOM 707 C C . SER A 1 95 ? 4.762 0.713 7.378 1.00 93.75 95 SER A C 1
ATOM 709 O O . SER A 1 95 ? 4.513 1.713 6.707 1.00 93.75 95 SER A O 1
ATOM 711 N N . LYS A 1 96 ? 5.524 -0.277 6.893 1.00 93.69 96 LYS A N 1
ATOM 712 C CA . LYS A 1 96 ? 6.199 -0.207 5.587 1.00 93.69 96 LYS A CA 1
ATOM 713 C C . LYS A 1 96 ? 5.245 -0.177 4.394 1.00 93.69 96 LYS A C 1
ATOM 715 O O . LYS A 1 96 ? 5.449 0.627 3.489 1.00 93.69 96 LYS A O 1
ATOM 720 N N . VAL A 1 97 ? 4.184 -0.984 4.393 1.00 95.25 97 VAL A N 1
ATOM 721 C CA . VAL A 1 97 ? 3.140 -0.920 3.352 1.00 95.25 97 VAL A CA 1
ATOM 722 C C . VAL A 1 97 ? 2.451 0.436 3.363 1.00 95.25 97 VAL A C 1
ATOM 724 O O . VAL A 1 97 ? 2.199 1.002 2.305 1.00 95.25 97 VAL A O 1
ATOM 727 N N . SER A 1 98 ? 2.185 0.993 4.542 1.00 95.25 98 SER A N 1
ATOM 728 C CA . SER A 1 98 ? 1.563 2.314 4.661 1.00 95.25 98 SER A CA 1
ATOM 729 C C . SER A 1 98 ? 2.476 3.416 4.109 1.00 95.25 98 SER A C 1
ATOM 731 O O . SER A 1 98 ? 2.029 4.249 3.320 1.00 95.25 98 SER A O 1
ATOM 733 N N . GLN A 1 99 ? 3.778 3.362 4.416 1.00 94.88 99 GLN A N 1
ATOM 734 C CA . GLN A 1 99 ? 4.783 4.242 3.808 1.00 94.88 99 GLN A CA 1
ATOM 735 C C . GLN A 1 99 ? 4.820 4.095 2.282 1.00 94.88 99 GLN A C 1
ATOM 737 O O . GLN A 1 99 ? 4.860 5.100 1.576 1.00 94.88 99 GLN A O 1
ATOM 742 N N . LEU A 1 100 ? 4.756 2.864 1.765 1.00 94.31 100 LEU A N 1
ATOM 743 C CA . LEU A 1 100 ? 4.729 2.589 0.330 1.00 94.31 100 LEU A CA 1
ATOM 744 C C . LEU A 1 100 ? 3.480 3.172 -0.348 1.00 94.31 100 LEU A C 1
ATOM 746 O O . LEU A 1 100 ? 3.609 3.837 -1.375 1.00 94.31 100 LEU A O 1
ATOM 750 N N . ILE A 1 101 ? 2.289 2.965 0.229 1.00 93.06 101 ILE A N 1
ATOM 751 C CA . ILE A 1 101 ? 1.024 3.536 -0.266 1.00 93.06 101 ILE A CA 1
ATOM 752 C C . ILE A 1 101 ? 1.139 5.057 -0.333 1.00 93.06 101 ILE A C 1
ATOM 754 O O . ILE A 1 101 ? 0.897 5.647 -1.385 1.00 93.06 101 ILE A O 1
ATOM 758 N N . HIS A 1 102 ? 1.538 5.687 0.774 1.00 91.62 102 HIS A N 1
ATOM 759 C CA . HIS A 1 102 ? 1.685 7.135 0.840 1.00 91.62 102 HIS A CA 1
ATOM 760 C C . HIS A 1 102 ? 2.694 7.645 -0.199 1.00 91.62 102 HIS A C 1
ATOM 762 O O . HIS A 1 102 ? 2.393 8.573 -0.949 1.00 91.62 102 HIS A O 1
ATOM 768 N N . HIS A 1 103 ? 3.868 7.014 -0.283 1.00 90.44 103 HIS A N 1
ATOM 769 C CA . HIS A 1 103 ? 4.934 7.413 -1.193 1.00 90.44 103 HIS A CA 1
ATOM 770 C C . HIS A 1 103 ? 4.507 7.317 -2.659 1.00 90.44 103 HIS A C 1
ATOM 772 O O . HIS A 1 103 ? 4.638 8.298 -3.386 1.00 90.44 103 HIS A O 1
ATOM 778 N N . LEU A 1 104 ? 3.975 6.170 -3.095 1.00 88.56 104 LEU A N 1
ATOM 779 C CA . LEU A 1 104 ? 3.600 5.955 -4.495 1.00 88.56 104 LEU A CA 1
ATOM 780 C C . LEU A 1 104 ? 2.461 6.873 -4.926 1.00 88.56 104 LEU A C 1
ATOM 782 O O . LEU A 1 104 ? 2.545 7.490 -5.987 1.00 88.56 104 LEU A O 1
ATOM 786 N N . LEU A 1 105 ? 1.423 7.007 -4.099 1.00 87.31 105 LEU A N 1
ATOM 787 C CA . LEU A 1 105 ? 0.304 7.889 -4.414 1.00 87.31 105 LEU A CA 1
ATOM 788 C C . LEU A 1 105 ? 0.758 9.350 -4.472 1.00 87.31 105 LEU A C 1
ATOM 790 O O . LEU A 1 105 ? 0.487 10.027 -5.458 1.00 87.31 105 LEU A O 1
ATOM 794 N N . ASN A 1 106 ? 1.524 9.823 -3.486 1.00 85.25 106 ASN A N 1
ATOM 795 C CA . ASN A 1 106 ? 1.951 11.220 -3.444 1.00 85.25 106 ASN A CA 1
ATOM 796 C C . ASN A 1 106 ? 2.993 11.563 -4.523 1.00 85.25 106 ASN A C 1
ATOM 798 O O . ASN A 1 106 ? 2.914 12.621 -5.143 1.00 85.25 106 ASN A O 1
ATOM 802 N N . ARG A 1 107 ? 3.969 10.684 -4.788 1.00 81.06 107 ARG A N 1
ATOM 803 C CA . ARG A 1 107 ? 4.986 10.922 -5.826 1.00 81.06 107 ARG A CA 1
ATOM 804 C C . ARG A 1 107 ? 4.374 10.961 -7.217 1.00 81.06 107 ARG A C 1
ATOM 806 O O . ARG A 1 107 ? 4.643 11.898 -7.961 1.00 81.06 107 ARG A O 1
ATOM 813 N N . LEU A 1 108 ? 3.531 9.990 -7.553 1.00 75.62 108 LEU A N 1
ATOM 814 C CA . LEU A 1 108 ? 2.925 9.912 -8.882 1.00 75.62 108 LEU A CA 1
ATOM 815 C C . LEU A 1 108 ? 1.853 10.993 -9.089 1.00 75.62 108 LEU A C 1
ATOM 817 O O . LEU A 1 108 ? 1.681 11.483 -10.205 1.00 75.62 108 LEU A O 1
ATOM 821 N N . GLN A 1 109 ? 1.203 11.453 -8.015 1.00 70.44 109 GLN A N 1
ATOM 822 C CA . GLN A 1 109 ? 0.395 12.672 -8.054 1.00 70.44 109 GLN A CA 1
ATOM 823 C C . GLN A 1 109 ? 1.233 13.945 -8.210 1.00 70.44 109 GLN A C 1
ATOM 825 O O . GLN A 1 109 ? 0.846 14.822 -8.974 1.00 70.44 109 GLN A O 1
ATOM 830 N N . SER A 1 110 ? 2.371 14.075 -7.524 1.00 60.69 110 SER A N 1
ATOM 831 C CA . SER A 1 110 ? 3.226 15.268 -7.618 1.00 60.69 110 SER A CA 1
ATOM 832 C C . SER A 1 110 ? 3.801 15.454 -9.020 1.00 60.69 110 SER A C 1
ATOM 834 O O . SER A 1 110 ? 3.792 16.577 -9.512 1.00 60.69 110 SER A O 1
ATOM 836 N N . LEU A 1 111 ? 4.230 14.370 -9.678 1.00 54.31 111 LEU A N 1
ATOM 837 C CA . LEU A 1 111 ? 4.662 14.373 -11.090 1.00 54.31 111 LEU A CA 1
ATOM 838 C C . LEU A 1 111 ? 3.525 14.769 -12.047 1.00 54.31 111 LEU A C 1
ATOM 840 O O . LEU A 1 111 ? 3.742 15.100 -13.205 1.00 54.31 111 LEU A O 1
ATOM 844 N N . THR A 1 112 ? 2.291 14.722 -11.555 1.00 49.78 112 THR A N 1
ATOM 845 C CA . THR A 1 112 ? 1.087 15.087 -12.291 1.00 49.78 112 THR A CA 1
ATOM 846 C C . THR A 1 112 ? 0.612 16.515 -11.968 1.00 49.78 112 THR A C 1
ATOM 848 O O . THR A 1 112 ? -0.174 17.080 -12.727 1.00 49.78 112 THR A O 1
ATOM 851 N N . LEU A 1 113 ? 1.069 17.121 -10.861 1.00 47.34 113 LEU A N 1
ATOM 852 C CA . LEU A 1 113 ? 0.511 18.362 -10.298 1.00 47.34 113 LEU A CA 1
ATOM 853 C C . LEU A 1 113 ? 1.424 19.604 -10.343 1.00 47.34 113 LEU A C 1
ATOM 855 O O . LEU A 1 113 ? 0.985 20.683 -9.929 1.00 47.34 113 LEU A O 1
ATOM 859 N N . SER A 1 114 ? 2.644 19.541 -10.877 1.00 40.50 114 SER A N 1
ATOM 860 C CA . SER A 1 114 ? 3.485 20.743 -11.021 1.00 40.50 114 SER A CA 1
ATOM 861 C C . SER A 1 114 ? 3.339 21.432 -12.394 1.00 40.50 114 SER A C 1
ATOM 863 O O . SER A 1 114 ? 3.625 20.788 -13.399 1.00 40.50 114 SER A O 1
ATOM 865 N N . PRO A 1 115 ? 2.981 22.739 -12.489 1.00 42.84 115 PRO A N 1
ATOM 866 C CA . PRO A 1 115 ? 2.566 23.682 -11.450 1.00 42.84 115 PRO A CA 1
ATOM 867 C C . PRO A 1 115 ? 1.145 24.214 -11.714 1.00 42.84 115 PRO A C 1
ATOM 869 O O . PRO A 1 115 ? 0.922 25.053 -12.586 1.00 42.84 115 PRO A O 1
ATOM 872 N N . ARG A 1 116 ? 0.153 23.788 -10.930 1.00 45.34 116 ARG A N 1
ATOM 873 C CA . ARG A 1 116 ? -1.090 24.578 -10.805 1.00 45.34 116 ARG A CA 1
ATOM 874 C C . ARG A 1 116 ? -1.638 24.695 -9.391 1.00 45.34 116 ARG A C 1
ATOM 876 O O . ARG A 1 116 ? -2.714 25.243 -9.189 1.00 45.34 116 ARG A O 1
ATOM 883 N N . LEU A 1 117 ? -0.834 24.281 -8.417 1.00 44.84 117 LEU A N 1
ATOM 884 C CA . LEU A 1 117 ? -0.923 24.770 -7.050 1.00 44.84 117 LEU A CA 1
ATOM 885 C C . LEU A 1 117 ? 0.051 25.944 -6.869 1.00 44.84 117 LEU A C 1
ATOM 887 O O . LEU A 1 117 ? 0.810 25.995 -5.907 1.00 44.84 117 LEU A O 1
ATOM 891 N N . GLU A 1 118 ? -0.051 26.961 -7.732 1.00 39.34 118 GLU A N 1
ATOM 892 C CA . GLU A 1 118 ? -0.205 28.280 -7.128 1.00 39.34 118 GLU A CA 1
ATOM 893 C C . GLU A 1 118 ? -1.518 28.179 -6.363 1.00 39.34 118 GLU A C 1
ATOM 895 O O . GLU A 1 118 ? -2.615 28.317 -6.908 1.00 39.34 118 GLU A O 1
ATOM 900 N N . CYS A 1 119 ? -1.369 27.801 -5.088 1.00 41.25 119 CYS A N 1
ATOM 901 C CA . CYS A 1 119 ? -2.234 28.241 -4.016 1.00 41.25 119 CYS A CA 1
ATOM 902 C C . CYS A 1 119 ? -2.836 29.554 -4.473 1.00 41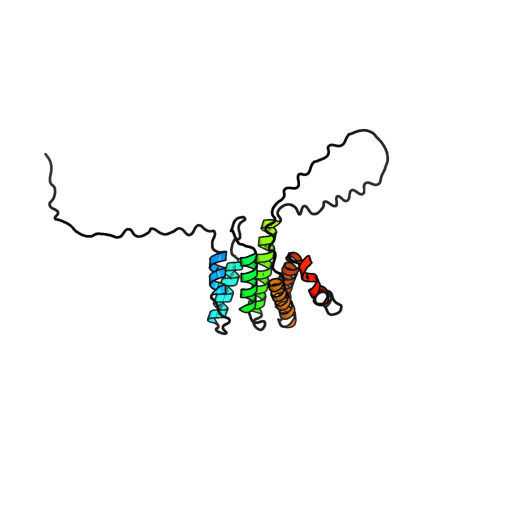.25 119 CYS A C 1
ATOM 904 O O . CYS A 1 119 ? -2.070 30.466 -4.808 1.00 41.25 119 CYS A O 1
ATOM 906 N N . GLY A 1 120 ? -4.169 29.597 -4.579 1.00 45.94 120 GLY A N 1
ATOM 907 C CA . GLY A 1 120 ? -4.864 30.831 -4.858 1.00 45.94 120 GLY A CA 1
ATOM 908 C C . GLY A 1 120 ? -4.142 31.899 -4.070 1.00 45.94 120 GLY A C 1
ATOM 909 O O . GLY A 1 120 ? -4.045 31.805 -2.844 1.00 45.94 120 GLY A O 1
ATOM 910 N N . ALA A 1 121 ? -3.535 32.845 -4.787 1.00 40.34 121 ALA A N 1
ATOM 911 C CA . ALA A 1 121 ? -3.163 34.084 -4.176 1.00 40.34 121 ALA A CA 1
ATOM 912 C C . ALA A 1 121 ? -4.505 34.629 -3.702 1.00 40.34 121 ALA A C 1
ATOM 914 O O . ALA A 1 121 ? -5.195 35.367 -4.400 1.00 40.34 121 ALA A O 1
ATOM 915 N N . ILE A 1 122 ? -4.874 34.267 -2.476 1.00 47.53 122 ILE A N 1
ATOM 916 C CA . ILE A 1 122 ? -5.562 35.148 -1.570 1.00 47.53 122 ILE A CA 1
ATOM 917 C C . ILE A 1 122 ? -4.541 36.268 -1.367 1.00 47.53 122 ILE A C 1
ATOM 919 O O . ILE A 1 122 ? -3.897 36.406 -0.332 1.00 47.53 122 ILE A O 1
ATOM 923 N N . SER A 1 123 ? -4.349 37.059 -2.427 1.00 45.06 123 SER A N 1
ATOM 924 C CA . SER A 1 123 ? -4.030 38.450 -2.310 1.00 45.06 123 SER A CA 1
ATOM 925 C C . SER A 1 123 ? -5.221 38.969 -1.538 1.00 45.06 123 SER A C 1
ATOM 927 O O . SER A 1 123 ? -6.289 39.245 -2.085 1.00 45.06 123 SER A O 1
ATOM 929 N N . ALA A 1 124 ? -5.061 38.992 -0.220 1.00 41.88 124 ALA A N 1
ATOM 930 C CA . ALA A 1 124 ? -5.834 39.835 0.649 1.00 41.88 124 ALA A CA 1
ATOM 931 C C . ALA A 1 124 ? -5.517 41.274 0.237 1.00 41.88 124 ALA A C 1
ATOM 933 O O . ALA A 1 124 ? -4.844 42.014 0.947 1.00 41.88 124 ALA A O 1
ATOM 934 N N . HIS A 1 125 ? -6.011 41.689 -0.928 1.00 38.59 125 HIS A N 1
ATOM 935 C CA . HIS A 1 125 ? -6.231 43.084 -1.193 1.00 38.59 125 HIS A CA 1
ATOM 936 C C . HIS A 1 125 ? -7.612 43.427 -0.648 1.00 38.59 125 HIS A C 1
ATOM 938 O O . HIS A 1 125 ? -8.549 43.740 -1.376 1.00 38.59 125 HIS A O 1
ATOM 944 N N . CYS A 1 126 ? -7.710 43.445 0.681 1.00 42.84 126 CYS A N 1
ATOM 945 C CA . CYS A 1 126 ? -8.625 44.355 1.351 1.00 42.84 126 CYS A CA 1
ATOM 946 C C . CYS A 1 126 ? -8.144 45.786 1.058 1.00 42.84 126 CYS A C 1
ATOM 948 O O . CYS A 1 126 ? -7.558 46.446 1.910 1.00 42.84 126 CYS A O 1
ATOM 950 N N . LYS A 1 127 ? -8.332 46.273 -0.175 1.00 41.41 127 LYS A N 1
ATOM 951 C CA . LYS A 1 127 ? -8.360 47.711 -0.440 1.00 41.41 127 LYS A CA 1
ATOM 952 C C . LYS A 1 127 ? -9.792 48.144 -0.184 1.00 41.41 127 LYS A C 1
ATOM 954 O O . LYS A 1 127 ? -10.664 48.032 -1.043 1.00 41.41 127 LYS A O 1
ATOM 959 N N . LEU A 1 128 ? -10.017 48.590 1.050 1.00 40.97 128 LEU A N 1
ATOM 960 C CA . LEU A 1 128 ? -11.079 49.530 1.374 1.00 40.97 128 LEU A CA 1
ATOM 961 C C . LEU A 1 128 ? -11.196 50.539 0.227 1.00 40.97 128 LEU A C 1
ATOM 963 O O . LEU A 1 128 ? -10.216 51.175 -0.163 1.00 40.97 128 LEU A O 1
ATOM 967 N N . ARG A 1 129 ? -12.397 50.622 -0.344 1.00 47.97 129 ARG A N 1
ATOM 968 C CA . ARG A 1 129 ? -12.749 51.621 -1.347 1.00 47.97 129 ARG A CA 1
ATOM 969 C C . ARG A 1 129 ? -12.439 53.012 -0.797 1.00 47.97 129 ARG A C 1
ATOM 971 O O . ARG A 1 129 ? -13.013 53.403 0.214 1.00 47.97 129 ARG A O 1
ATOM 978 N N . LEU A 1 130 ? -11.642 53.776 -1.534 1.00 40.47 130 LEU A N 1
ATOM 979 C CA . LEU A 1 130 ? -11.808 55.221 -1.641 1.00 40.47 130 LEU A CA 1
ATOM 980 C C . LEU A 1 130 ? -11.862 55.573 -3.138 1.00 40.47 130 LEU A C 1
ATOM 982 O O . LEU A 1 130 ? -11.097 55.004 -3.920 1.00 40.47 130 LEU A O 1
ATOM 986 N N . PRO A 1 131 ? -12.809 56.427 -3.564 1.00 50.00 131 PRO A N 1
ATOM 987 C CA . PRO A 1 131 ? -13.029 56.746 -4.966 1.00 50.00 131 PRO A CA 1
ATOM 988 C C . PRO A 1 131 ? -11.982 57.759 -5.429 1.00 50.00 131 PRO A C 1
ATOM 990 O O . PRO A 1 131 ? -11.686 58.686 -4.679 1.00 50.00 131 PRO A O 1
ATOM 993 N N . SER A 1 132 ? -11.456 57.605 -6.651 1.00 41.16 132 SER A N 1
ATOM 994 C CA . SER A 1 132 ? -11.201 58.678 -7.639 1.00 41.16 132 SER A CA 1
ATOM 995 C C . SER A 1 132 ? -10.147 58.278 -8.679 1.00 41.16 132 SER A C 1
ATOM 997 O O . SER A 1 132 ? -9.102 57.731 -8.347 1.00 41.16 132 SER A O 1
ATOM 999 N N . SER A 1 133 ? -10.406 58.704 -9.918 1.00 37.94 133 SER A N 1
ATOM 1000 C CA . SER A 1 133 ? -9.499 58.851 -11.070 1.00 37.94 133 SER A CA 1
ATOM 1001 C C . SER A 1 133 ? -9.300 57.668 -12.042 1.00 37.94 133 SER A C 1
ATOM 1003 O O . SER A 1 133 ? -8.460 56.794 -11.890 1.00 37.94 133 SER A O 1
ATOM 1005 N N . HIS A 1 134 ? -10.156 57.705 -13.068 1.00 51.72 134 HIS A N 1
ATOM 1006 C CA . HIS A 1 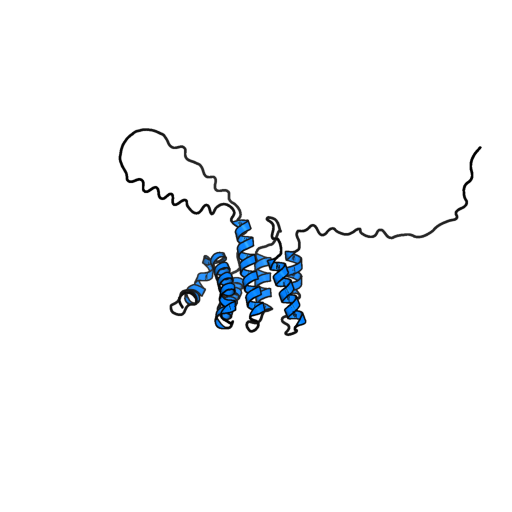134 ? -9.872 57.701 -14.510 1.00 51.72 134 HIS A CA 1
ATOM 1007 C C . HIS A 1 134 ? -8.806 56.767 -15.131 1.00 51.72 134 HIS A C 1
ATOM 1009 O O . HIS A 1 134 ? -7.607 56.980 -15.024 1.00 51.72 134 HIS A O 1
ATOM 1015 N N . HIS A 1 135 ? -9.347 55.895 -15.995 1.00 51.78 135 HIS A N 1
ATOM 1016 C CA . HIS A 1 135 ? -8.850 55.453 -17.308 1.00 51.78 135 HIS A CA 1
ATOM 1017 C C . HIS A 1 135 ? -7.663 54.474 -17.376 1.00 51.78 135 HIS A C 1
ATOM 1019 O O . HIS A 1 135 ? -6.503 54.869 -17.386 1.00 51.78 135 HIS A O 1
ATOM 1025 N N . SER A 1 136 ? -7.973 53.188 -17.587 1.00 43.69 136 SER A N 1
ATOM 1026 C CA . SER A 1 136 ? -7.187 52.278 -18.442 1.00 43.69 136 SER A CA 1
ATOM 1027 C C . SER A 1 136 ? -8.049 51.076 -18.859 1.00 43.69 136 SER A C 1
ATOM 1029 O O . SER A 1 136 ? -8.678 50.467 -17.988 1.00 43.69 136 SER A O 1
ATOM 1031 N N . PRO A 1 137 ? -8.155 50.750 -20.162 1.00 51.22 137 PRO A N 1
ATOM 1032 C CA . PRO A 1 137 ? -8.982 49.649 -20.627 1.00 51.22 137 PRO A CA 1
ATOM 1033 C C . PRO A 1 137 ? -8.291 48.300 -20.411 1.00 51.22 137 PRO A C 1
ATOM 1035 O O . PRO A 1 137 ? -7.068 48.177 -20.395 1.00 51.22 137 PRO A O 1
ATOM 1038 N N . ALA A 1 138 ? -9.136 47.293 -20.228 1.00 46.72 138 ALA A N 1
ATOM 1039 C CA . ALA A 1 138 ? -8.805 45.911 -19.951 1.00 46.72 138 ALA A CA 1
ATOM 1040 C C . ALA A 1 138 ? -8.051 45.232 -21.106 1.00 46.72 138 ALA A C 1
ATOM 1042 O O . ALA A 1 138 ? -8.554 45.179 -22.227 1.00 46.72 138 ALA A O 1
ATOM 1043 N N . SER A 1 139 ? -6.915 44.604 -20.795 1.00 49.50 139 SER A N 1
ATOM 1044 C CA . SER A 1 139 ? -6.387 43.497 -21.595 1.00 49.50 139 SER A CA 1
ATOM 1045 C C . SER A 1 139 ? -6.841 42.193 -20.952 1.00 49.50 139 SER A C 1
ATOM 1047 O O . SER A 1 139 ? -6.349 41.792 -19.896 1.00 49.50 139 SER A O 1
ATOM 1049 N N . ALA A 1 140 ? -7.832 41.560 -21.577 1.00 44.56 140 ALA A N 1
ATOM 1050 C CA . ALA A 1 140 ? -8.283 40.222 -21.241 1.00 44.56 140 ALA A CA 1
ATOM 1051 C C . ALA A 1 140 ? -7.126 39.233 -21.456 1.00 44.56 140 ALA A C 1
ATOM 1053 O O . ALA A 1 140 ? -6.723 38.969 -22.587 1.00 44.56 140 ALA A O 1
ATOM 1054 N N . SER A 1 141 ? -6.578 38.701 -20.363 1.00 52.78 141 SER A N 1
ATOM 1055 C CA . SER A 1 141 ? -5.626 37.594 -20.420 1.00 52.78 141 SER A CA 1
ATOM 1056 C C . SER A 1 141 ? -6.396 36.322 -20.760 1.00 52.78 141 SER A C 1
ATOM 1058 O O . SER A 1 141 ? -7.092 35.747 -19.920 1.00 52.78 141 SER A O 1
ATOM 1060 N N . GLN A 1 142 ? -6.328 35.919 -22.025 1.00 48.09 142 GLN A N 1
ATOM 1061 C CA . GLN A 1 142 ? -6.823 34.635 -22.495 1.00 48.09 142 GLN A CA 1
ATOM 1062 C C . GLN A 1 142 ? -5.902 33.543 -21.941 1.00 48.09 142 GLN A C 1
ATOM 1064 O O . GLN A 1 142 ? -4.914 33.160 -22.562 1.00 48.09 142 GLN A O 1
ATOM 1069 N N . VAL A 1 143 ? -6.216 33.054 -20.740 1.00 43.41 143 VAL A N 1
ATOM 1070 C CA . VAL A 1 143 ? -5.597 31.842 -20.200 1.00 43.41 143 VAL A CA 1
ATOM 1071 C C . VAL A 1 143 ? -6.120 30.674 -21.027 1.00 43.41 143 VAL A C 1
ATOM 1073 O O . VAL A 1 143 ? -7.209 30.153 -20.789 1.00 43.41 143 VAL A O 1
ATOM 1076 N N . ALA A 1 144 ? -5.349 30.292 -22.042 1.00 42.81 144 ALA A N 1
ATOM 1077 C CA . ALA A 1 144 ? -5.501 29.013 -22.707 1.00 42.81 144 ALA A CA 1
ATOM 1078 C C . ALA A 1 144 ? -5.368 27.921 -21.638 1.00 42.81 144 ALA A C 1
ATOM 1080 O O . ALA A 1 144 ? -4.308 27.752 -21.036 1.00 42.81 144 ALA A O 1
ATOM 1081 N N . GLY A 1 145 ? -6.467 27.219 -21.358 1.00 44.59 145 GLY A N 1
ATOM 1082 C CA . GLY A 1 145 ? -6.439 26.021 -20.537 1.00 44.59 145 GLY A CA 1
ATOM 1083 C C . GLY A 1 145 ? -5.613 24.975 -21.266 1.00 44.59 145 GLY A C 1
ATOM 1084 O O . GLY A 1 145 ? -6.118 24.312 -22.169 1.00 44.59 145 GLY A O 1
ATOM 1085 N N . THR A 1 146 ? -4.339 24.849 -20.904 1.00 42.28 146 THR A N 1
ATOM 1086 C CA . THR A 1 146 ? -3.538 23.708 -21.319 1.00 42.28 146 THR A CA 1
ATOM 1087 C C . THR A 1 146 ? -4.217 22.483 -20.727 1.00 42.28 146 THR A C 1
ATOM 1089 O O . THR A 1 146 ? -4.314 22.310 -19.512 1.00 42.28 146 THR A O 1
ATOM 1092 N N . THR A 1 147 ? -4.793 21.662 -21.599 1.00 42.41 147 THR A N 1
ATOM 1093 C CA . THR A 1 147 ? -5.327 20.354 -21.239 1.00 42.41 147 THR A CA 1
ATOM 1094 C C . THR A 1 147 ? -4.124 19.461 -20.958 1.00 42.41 147 THR A C 1
ATOM 1096 O O . THR A 1 147 ? -3.718 18.654 -21.785 1.00 42.41 147 THR A O 1
ATOM 1099 N N . GLY A 1 148 ? -3.477 19.676 -19.812 1.00 41.09 148 GLY A N 1
ATOM 1100 C CA . GLY A 1 148 ? -2.558 18.701 -19.261 1.00 41.09 148 GLY A CA 1
ATOM 1101 C C . GLY A 1 148 ? -3.393 17.473 -18.948 1.00 41.09 148 GLY A C 1
ATOM 1102 O O . GLY A 1 148 ? -4.259 17.520 -18.076 1.00 41.09 148 GLY A O 1
ATOM 1103 N N . THR A 1 149 ? -3.202 16.396 -19.702 1.00 41.31 149 THR A N 1
ATOM 1104 C CA . THR A 1 149 ? -3.688 15.077 -19.312 1.00 41.31 149 THR A CA 1
ATOM 1105 C C . THR A 1 149 ? -2.954 14.705 -18.035 1.00 41.31 149 THR A C 1
ATOM 1107 O O . THR A 1 149 ? -1.838 14.189 -18.065 1.00 41.31 149 THR A O 1
ATOM 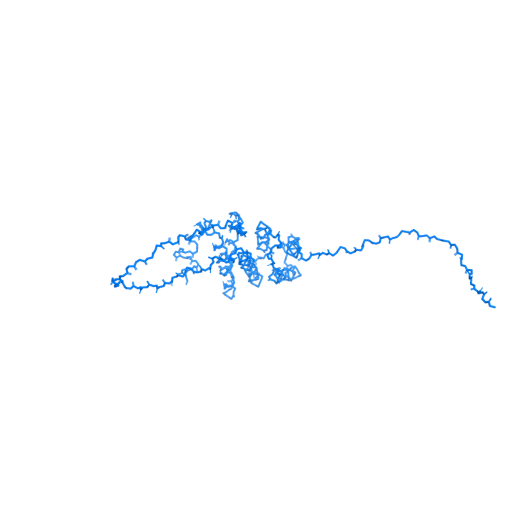1110 N N . CYS A 1 150 ? -3.549 15.067 -16.904 1.00 47.66 150 CYS A N 1
ATOM 1111 C CA . CYS A 1 150 ? -3.050 14.693 -15.602 1.00 47.66 150 CYS A CA 1
ATOM 1112 C C . CYS A 1 150 ? -3.042 13.159 -15.534 1.00 47.66 150 CYS A C 1
ATOM 1114 O O . CYS A 1 150 ? -4.110 12.549 -15.603 1.00 47.66 150 CYS A O 1
ATOM 1116 N N . HIS A 1 151 ? -1.866 12.539 -15.392 1.00 51.50 151 HIS A N 1
ATOM 1117 C CA . HIS A 1 151 ? -1.702 11.116 -15.075 1.00 51.50 151 HIS A CA 1
ATOM 1118 C C . HIS A 1 151 ? -2.128 10.853 -13.622 1.00 51.50 151 HIS A C 1
ATOM 1120 O O . HIS A 1 151 ? -1.356 10.410 -12.775 1.00 51.50 151 HIS A O 1
ATOM 1126 N N . HIS A 1 152 ? -3.374 11.197 -13.300 1.00 61.25 152 HIS A N 1
ATOM 1127 C CA . HIS A 1 152 ? -3.939 10.963 -11.985 1.00 61.25 152 HIS A CA 1
ATOM 1128 C C . HIS A 1 152 ? -3.947 9.457 -11.750 1.00 61.25 152 HIS A C 1
ATOM 1130 O O . HIS A 1 152 ? -4.476 8.707 -12.571 1.00 61.25 152 HIS A O 1
ATOM 1136 N N . VAL A 1 153 ? -3.374 9.006 -10.633 1.00 64.19 153 VAL A N 1
ATOM 1137 C CA . VAL A 1 153 ? -3.491 7.604 -10.224 1.00 64.19 153 VAL A CA 1
ATOM 1138 C C . VAL A 1 153 ? -4.931 7.372 -9.783 1.00 64.19 153 VAL A C 1
ATOM 1140 O O . VAL A 1 153 ? -5.284 7.533 -8.617 1.00 64.19 153 VAL A O 1
ATOM 1143 N N . ILE A 1 154 ? -5.795 7.065 -10.748 1.00 67.88 154 ILE A N 1
ATOM 1144 C CA . ILE A 1 154 ? -7.186 6.712 -10.497 1.00 67.88 154 ILE A CA 1
ATOM 1145 C C . ILE A 1 154 ? -7.187 5.247 -10.083 1.00 67.88 154 ILE A C 1
ATOM 1147 O O . ILE A 1 154 ? -6.957 4.354 -10.895 1.00 67.88 154 ILE A O 1
ATOM 1151 N N . VAL A 1 155 ? -7.461 4.994 -8.808 1.00 78.75 155 VAL A N 1
ATOM 1152 C CA . VAL A 1 155 ? -7.689 3.632 -8.334 1.00 78.75 155 VAL A CA 1
ATOM 1153 C C . VAL A 1 155 ? -9.126 3.253 -8.699 1.00 78.75 155 VAL A C 1
ATOM 1155 O O . VAL A 1 155 ? -10.063 4.036 -8.494 1.00 78.75 155 VAL A O 1
ATOM 1158 N N . ASP A 1 156 ? -9.313 2.077 -9.301 1.00 83.19 156 ASP A N 1
ATOM 1159 C CA . ASP A 1 156 ? -10.653 1.533 -9.538 1.00 83.19 156 ASP A CA 1
ATOM 1160 C C . ASP A 1 156 ? -11.403 1.343 -8.209 1.00 83.19 156 ASP A C 1
ATOM 1162 O O . ASP A 1 156 ? -10.778 1.099 -7.175 1.00 83.19 156 ASP A O 1
ATOM 1166 N N . GLU A 1 157 ? -12.732 1.456 -8.226 1.00 83.75 157 GLU A N 1
ATOM 1167 C CA . GLU A 1 157 ? -13.542 1.410 -7.006 1.00 83.75 157 GLU A CA 1
ATOM 1168 C C . GLU A 1 157 ? -13.295 0.130 -6.195 1.00 83.75 157 GLU A C 1
ATOM 1170 O O . GLU A 1 157 ? -13.055 0.209 -4.995 1.00 83.75 157 GLU A O 1
ATOM 1175 N N . GLN A 1 158 ? -13.206 -1.036 -6.844 1.00 86.88 158 GLN A N 1
ATOM 1176 C CA . GLN A 1 158 ? -13.000 -2.303 -6.130 1.00 86.88 158 GLN A CA 1
ATOM 1177 C C . GLN A 1 158 ? -11.643 -2.375 -5.418 1.00 86.88 158 GLN A C 1
ATOM 1179 O O . GLN A 1 158 ? -11.517 -2.935 -4.328 1.00 86.88 158 GLN A O 1
ATOM 1184 N N . ARG A 1 159 ? -10.595 -1.826 -6.042 1.00 89.88 159 ARG A N 1
ATOM 1185 C CA . ARG A 1 159 ? -9.245 -1.803 -5.460 1.00 89.88 159 ARG A CA 1
ATOM 1186 C C . ARG A 1 159 ? -9.163 -0.782 -4.336 1.00 89.88 159 ARG A C 1
ATOM 1188 O O . ARG A 1 159 ? -8.537 -1.056 -3.316 1.00 89.88 159 ARG A O 1
ATOM 1195 N N . LEU A 1 160 ? -9.807 0.368 -4.515 1.00 88.94 160 LEU A N 1
ATOM 1196 C CA . LEU A 1 160 ? -9.901 1.402 -3.495 1.00 88.94 160 LEU A CA 1
ATOM 1197 C C . LEU A 1 160 ? -10.599 0.868 -2.246 1.00 88.94 160 LEU A C 1
ATOM 1199 O O . LEU A 1 160 ? -10.104 1.085 -1.145 1.00 88.94 160 LEU A O 1
ATOM 1203 N N . ASP A 1 161 ? -11.678 0.109 -2.423 1.00 88.69 161 ASP A N 1
ATOM 1204 C CA . ASP A 1 161 ? -12.429 -0.479 -1.317 1.00 88.69 161 ASP A CA 1
ATOM 1205 C C . ASP A 1 161 ? -11.582 -1.405 -0.468 1.00 88.69 161 ASP A C 1
ATOM 1207 O O . ASP A 1 161 ? -11.584 -1.326 0.759 1.00 88.69 161 ASP A O 1
ATOM 1211 N N . PHE A 1 162 ? -10.814 -2.262 -1.137 1.00 92.75 162 PHE A N 1
ATOM 1212 C CA . PHE A 1 162 ? -9.892 -3.165 -0.475 1.00 92.75 162 PHE A CA 1
ATOM 1213 C C . PHE A 1 162 ? -8.808 -2.401 0.301 1.00 92.75 162 PHE A C 1
ATOM 1215 O O . PHE A 1 162 ? -8.528 -2.731 1.453 1.00 92.75 162 PHE A O 1
ATOM 1222 N N . LEU A 1 163 ? -8.212 -1.367 -0.302 1.00 92.81 163 LEU A N 1
ATOM 1223 C CA . LEU A 1 163 ? -7.152 -0.571 0.327 1.00 92.81 163 LEU A CA 1
ATOM 1224 C C . LEU A 1 163 ? -7.670 0.252 1.518 1.00 92.81 163 LEU A C 1
ATOM 1226 O O . LEU A 1 163 ? -7.010 0.319 2.558 1.00 92.81 163 LEU A O 1
ATOM 1230 N N . LEU A 1 164 ? -8.858 0.848 1.403 1.00 91.06 164 LEU A N 1
ATOM 1231 C CA . LEU A 1 164 ? -9.501 1.573 2.500 1.00 91.06 164 LEU A CA 1
ATOM 1232 C C . LEU A 1 164 ? -9.889 0.621 3.634 1.00 91.06 164 LEU A C 1
ATOM 1234 O O . LEU A 1 164 ? -9.539 0.877 4.782 1.00 91.06 164 LEU A O 1
ATOM 1238 N N . ALA A 1 165 ? -10.502 -0.523 3.325 1.00 91.19 165 ALA A N 1
ATOM 1239 C CA . ALA A 1 165 ? -10.825 -1.529 4.333 1.00 91.19 165 ALA A CA 1
ATOM 1240 C C . ALA A 1 165 ? -9.570 -2.037 5.062 1.00 91.19 165 ALA A C 1
ATOM 1242 O O . ALA A 1 165 ? -9.581 -2.169 6.287 1.00 91.19 165 ALA A O 1
ATOM 1243 N N . TYR A 1 166 ? -8.471 -2.273 4.335 1.00 94.12 166 TYR A N 1
ATOM 1244 C CA . TYR A 1 166 ? -7.192 -2.674 4.922 1.00 94.12 166 TYR A CA 1
ATOM 1245 C C . TYR A 1 166 ? -6.631 -1.597 5.860 1.00 94.12 166 TYR A C 1
ATOM 1247 O O . TYR A 1 166 ? -6.280 -1.905 6.996 1.00 94.12 166 TYR A O 1
ATOM 1255 N N . THR A 1 167 ? -6.570 -0.335 5.422 1.00 92.12 167 THR A N 1
ATOM 1256 C CA . THR A 1 167 ? -6.010 0.769 6.226 1.00 92.12 167 THR A CA 1
ATOM 1257 C C . THR A 1 167 ? -6.851 1.084 7.465 1.00 92.12 167 THR A C 1
ATOM 1259 O O . THR A 1 167 ? -6.296 1.255 8.548 1.00 92.12 167 THR A O 1
ATOM 1262 N N . ILE A 1 168 ? -8.182 1.065 7.353 1.00 90.94 168 ILE A N 1
ATOM 1263 C CA . ILE A 1 168 ? -9.100 1.211 8.494 1.00 90.94 168 ILE A CA 1
ATOM 1264 C C . ILE A 1 168 ? -8.898 0.060 9.489 1.00 90.94 168 ILE A C 1
ATOM 1266 O O . ILE A 1 168 ? -8.722 0.285 10.688 1.00 90.94 168 ILE A O 1
ATOM 1270 N N . SER A 1 169 ? -8.839 -1.178 8.990 1.00 92.00 169 SER A N 1
ATOM 1271 C CA . SER A 1 169 ? -8.596 -2.364 9.819 1.00 92.00 169 SER A CA 1
ATOM 1272 C C . SER A 1 169 ? -7.232 -2.323 10.510 1.00 92.00 169 SER A C 1
ATOM 1274 O O . SER A 1 169 ? -7.122 -2.754 11.659 1.00 92.00 169 SER A O 1
ATOM 1276 N N . ALA A 1 170 ? -6.209 -1.799 9.833 1.00 92.06 170 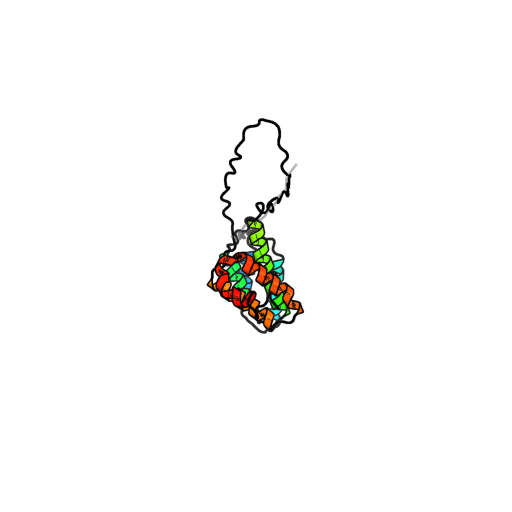ALA A N 1
ATOM 1277 C CA . ALA A 1 170 ? -4.864 -1.642 10.369 1.00 92.06 170 ALA A CA 1
ATOM 1278 C C . ALA A 1 170 ? -4.828 -0.649 11.536 1.00 92.06 170 ALA A C 1
ATOM 1280 O O . ALA A 1 170 ? -4.219 -0.955 12.555 1.00 92.06 170 ALA A O 1
ATOM 1281 N N . ILE A 1 171 ? -5.532 0.488 11.459 1.00 89.75 171 ILE A N 1
ATOM 1282 C CA . ILE A 1 171 ? -5.593 1.439 12.588 1.00 89.75 171 ILE A CA 1
ATOM 1283 C C . ILE A 1 171 ? -6.200 0.781 13.833 1.00 89.75 171 ILE A C 1
ATOM 1285 O O . ILE A 1 171 ? -5.741 1.016 14.949 1.00 89.75 171 ILE A O 1
ATOM 1289 N N . HIS A 1 172 ? -7.211 -0.069 13.658 1.00 87.81 172 HIS A N 1
ATOM 1290 C CA . HIS A 1 172 ? -7.870 -0.724 14.785 1.00 87.81 172 HIS A CA 1
ATOM 1291 C C . HIS A 1 172 ? -7.070 -1.875 15.406 1.00 87.81 172 HIS A C 1
ATOM 1293 O O . HIS A 1 172 ? -7.277 -2.175 16.580 1.00 87.81 172 HIS A O 1
ATOM 1299 N N . GLN A 1 173 ? -6.193 -2.531 14.642 1.00 90.88 173 GLN A N 1
ATOM 1300 C CA . GLN A 1 173 ? -5.497 -3.752 15.076 1.00 90.88 173 GLN A CA 1
ATOM 1301 C C . GLN A 1 173 ? -4.013 -3.543 15.381 1.00 90.88 173 GLN A C 1
ATOM 1303 O O . GLN A 1 173 ? -3.444 -4.287 16.178 1.00 90.88 173 GLN A O 1
ATOM 1308 N N . CYS A 1 174 ? -3.376 -2.556 14.756 1.00 91.88 174 CYS A N 1
ATOM 1309 C CA . CYS A 1 174 ? -1.958 -2.288 14.934 1.00 91.88 174 CYS A CA 1
ATOM 1310 C C . CYS A 1 174 ? -1.702 -1.351 16.118 1.00 91.88 174 CYS A C 1
ATOM 1312 O O . CYS A 1 174 ? -2.553 -0.567 16.545 1.00 91.88 174 CYS A O 1
ATOM 1314 N N . SER A 1 175 ? -0.486 -1.426 16.645 1.00 91.56 175 SER A N 1
ATOM 1315 C CA . SER A 1 175 ? -0.014 -0.604 17.754 1.00 91.56 175 SER A CA 1
ATOM 1316 C C . SER A 1 175 ? 0.044 0.877 17.374 1.00 91.56 175 SER A C 1
ATOM 1318 O O . SER A 1 175 ? 0.346 1.224 16.231 1.00 91.56 175 SER A O 1
ATOM 1320 N N . SER A 1 176 ? -0.146 1.761 18.356 1.00 90.06 176 SER A N 1
ATOM 1321 C CA . SER A 1 176 ? -0.218 3.219 18.159 1.00 90.06 176 SER A CA 1
ATOM 1322 C C . SER A 1 176 ? 0.980 3.831 17.429 1.00 90.06 176 SER A C 1
ATOM 1324 O O . SER A 1 176 ? 0.818 4.784 16.673 1.00 90.06 176 SER A O 1
ATOM 1326 N N . TRP A 1 177 ? 2.179 3.265 17.590 1.00 91.50 177 TRP A N 1
ATOM 1327 C CA . TRP A 1 177 ? 3.384 3.737 16.901 1.00 91.50 177 TRP A CA 1
ATOM 1328 C C . TRP A 1 177 ? 3.336 3.570 15.373 1.00 91.50 177 TRP A C 1
ATOM 1330 O O . TRP A 1 177 ? 4.130 4.202 14.693 1.00 91.50 177 TRP A O 1
ATOM 1340 N N . THR A 1 178 ? 2.417 2.755 14.837 1.00 90.88 178 THR A N 1
ATOM 1341 C CA . THR A 1 178 ? 2.184 2.597 13.385 1.00 90.88 178 THR A CA 1
ATOM 1342 C C . THR A 1 178 ? 1.101 3.529 12.839 1.00 90.88 178 THR A C 1
ATOM 1344 O O . THR A 1 178 ? 0.924 3.645 11.626 1.00 90.88 178 THR A O 1
ATOM 1347 N N . HIS A 1 179 ? 0.318 4.166 13.719 1.00 90.81 179 HIS A N 1
ATOM 1348 C CA . HIS A 1 179 ? -0.889 4.891 13.317 1.00 90.81 179 HIS A CA 1
ATOM 1349 C C . HIS A 1 179 ? -0.569 6.106 12.457 1.00 90.81 179 HIS A C 1
ATOM 1351 O O . HIS A 1 179 ? -1.344 6.417 11.560 1.00 90.81 179 HIS A O 1
ATOM 1357 N N . MET A 1 180 ? 0.571 6.764 12.680 1.00 91.00 180 MET A N 1
ATOM 1358 C CA . MET A 1 180 ? 0.972 7.921 11.882 1.00 91.00 180 MET A CA 1
ATOM 1359 C C . MET A 1 180 ? 1.139 7.544 10.406 1.00 91.00 180 MET A C 1
ATOM 1361 O O . MET A 1 180 ? 0.573 8.207 9.538 1.00 91.00 180 MET A O 1
ATOM 1365 N N . GLU A 1 181 ? 1.854 6.459 10.113 1.00 91.94 181 GLU A N 1
ATOM 1366 C CA . GLU A 1 181 ? 2.057 5.992 8.743 1.00 91.94 181 GLU A CA 1
ATOM 1367 C C . GLU A 1 181 ? 0.750 5.500 8.122 1.00 91.94 181 GLU A C 1
ATOM 1369 O O . GLU A 1 181 ? 0.470 5.797 6.959 1.00 91.94 181 GLU A O 1
ATOM 1374 N N . ILE A 1 182 ? -0.082 4.785 8.887 1.00 92.44 182 ILE A N 1
ATOM 1375 C CA . ILE A 1 182 ? -1.371 4.294 8.381 1.00 92.44 182 ILE A CA 1
ATOM 1376 C C . ILE A 1 182 ? -2.311 5.467 8.063 1.00 92.44 182 ILE A C 1
ATOM 1378 O O . ILE A 1 182 ? -2.968 5.466 7.022 1.00 92.44 182 ILE A O 1
ATOM 1382 N N . LEU A 1 183 ? -2.338 6.506 8.901 1.00 91.25 183 LEU A N 1
ATOM 1383 C CA . LEU A 1 183 ? -3.114 7.723 8.653 1.00 91.25 183 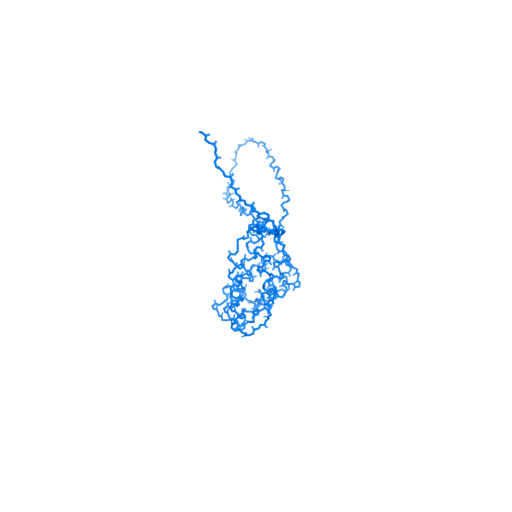LEU A CA 1
ATOM 1384 C C . LEU A 1 183 ? -2.593 8.495 7.435 1.00 91.25 183 LEU A C 1
ATOM 1386 O O . LEU A 1 183 ? -3.396 8.990 6.647 1.00 91.25 183 LEU A O 1
ATOM 1390 N N . GLN A 1 184 ? -1.275 8.564 7.227 1.00 91.44 184 GLN A N 1
ATOM 1391 C CA . GLN A 1 184 ? -0.683 9.160 6.021 1.00 91.44 184 GLN A CA 1
ATOM 1392 C C . GLN A 1 184 ? -1.081 8.407 4.745 1.00 91.44 184 GLN A C 1
ATOM 1394 O O . GLN A 1 184 ? -1.372 9.033 3.720 1.00 91.44 184 GLN A O 1
ATOM 1399 N N . ALA A 1 185 ? -1.120 7.074 4.801 1.00 92.12 185 ALA A N 1
ATOM 1400 C CA . ALA A 1 185 ? -1.588 6.234 3.703 1.00 92.12 185 ALA A CA 1
ATOM 1401 C C . ALA A 1 185 ? -3.083 6.444 3.430 1.00 92.12 185 ALA A C 1
ATOM 1403 O O . ALA A 1 185 ? -3.488 6.636 2.283 1.00 92.12 185 ALA A O 1
ATOM 1404 N N . LEU A 1 186 ? -3.897 6.466 4.487 1.00 90.81 186 LEU A N 1
ATOM 1405 C CA . LEU A 1 186 ? -5.336 6.695 4.412 1.00 90.81 186 LEU A CA 1
ATOM 1406 C C . LEU A 1 186 ? -5.658 8.076 3.827 1.00 90.81 186 LEU A C 1
ATOM 1408 O O . LEU A 1 186 ? -6.489 8.190 2.927 1.00 90.81 186 LEU A O 1
ATOM 1412 N N . ALA A 1 187 ? -4.959 9.117 4.281 1.00 87.75 187 ALA A N 1
ATOM 1413 C CA . ALA A 1 187 ? -5.098 10.466 3.751 1.00 87.75 187 ALA A CA 1
ATOM 1414 C C . ALA A 1 187 ? -4.756 10.519 2.257 1.00 87.75 187 ALA A C 1
ATOM 1416 O O . ALA A 1 187 ? -5.515 11.102 1.484 1.00 87.75 187 ALA A O 1
ATOM 1417 N N . ALA A 1 188 ? -3.671 9.860 1.832 1.00 88.81 188 ALA A N 1
ATOM 1418 C CA . ALA A 1 188 ? -3.310 9.777 0.421 1.00 88.81 188 ALA A CA 1
ATOM 1419 C C . ALA A 1 188 ? -4.402 9.071 -0.403 1.00 88.81 188 ALA A C 1
ATOM 1421 O O . ALA A 1 188 ? -4.826 9.600 -1.428 1.00 88.81 188 ALA A O 1
ATOM 1422 N N . LEU A 1 189 ? -4.928 7.931 0.064 1.00 87.94 189 LEU A N 1
ATOM 1423 C CA . LEU A 1 189 ? -6.006 7.197 -0.614 1.00 87.94 189 LEU A CA 1
ATOM 1424 C C . LEU A 1 189 ? -7.269 8.045 -0.791 1.00 87.94 189 LEU A C 1
ATOM 1426 O O . LEU A 1 189 ? -7.839 8.077 -1.886 1.00 87.94 189 LEU A O 1
ATOM 1430 N N . VAL A 1 190 ? -7.688 8.746 0.266 1.00 85.44 190 VAL A N 1
ATOM 1431 C CA . VAL A 1 190 ? -8.885 9.597 0.251 1.00 85.44 190 VAL A CA 1
ATOM 1432 C C . VAL A 1 190 ? -8.672 10.834 -0.616 1.00 85.44 190 VAL A C 1
ATOM 1434 O O . VAL A 1 190 ? -9.541 11.158 -1.422 1.00 85.44 190 VAL A O 1
ATOM 1437 N N . TYR A 1 191 ? -7.517 11.493 -0.514 1.00 83.44 191 TYR A N 1
ATOM 1438 C CA . TYR A 1 191 ? -7.190 12.665 -1.327 1.00 83.44 191 TYR A CA 1
ATOM 1439 C C . TYR A 1 191 ? -7.166 12.329 -2.823 1.00 83.44 191 TYR A C 1
ATOM 1441 O O . TYR A 1 191 ? -7.735 13.055 -3.636 1.00 83.44 191 TYR A O 1
ATOM 1449 N N . CYS A 1 192 ? -6.581 11.185 -3.190 1.00 76.62 192 CYS A N 1
ATOM 1450 C CA . CYS A 1 192 ? -6.547 10.716 -4.573 1.00 76.62 192 CYS A CA 1
ATOM 1451 C C . CYS A 1 192 ? -7.934 10.356 -5.122 1.00 76.62 192 CYS A C 1
ATOM 1453 O O . CYS A 1 192 ? -8.156 10.476 -6.322 1.00 76.62 192 CYS A O 1
ATOM 1455 N N . ASN A 1 193 ? -8.862 9.876 -4.291 1.00 78.62 193 ASN A N 1
ATOM 1456 C CA . ASN A 1 193 ? -10.075 9.211 -4.780 1.00 78.62 193 ASN A CA 1
ATOM 1457 C C . ASN A 1 193 ? -11.375 9.768 -4.181 1.00 78.62 193 ASN A C 1
ATOM 1459 O O . ASN A 1 193 ? -12.391 9.076 -4.178 1.00 78.62 193 ASN A O 1
ATOM 1463 N N . GLY A 1 194 ? -11.371 11.012 -3.694 1.00 71.50 194 GLY A N 1
ATOM 1464 C CA . GLY A 1 194 ? -12.433 11.571 -2.848 1.00 71.50 194 GLY A CA 1
ATOM 1465 C C . GLY A 1 194 ? -13.869 11.393 -3.359 1.00 71.50 194 GLY A C 1
ATOM 1466 O O . GLY A 1 194 ? -14.763 11.117 -2.562 1.00 71.50 194 GLY A O 1
ATOM 1467 N N . SER A 1 195 ? -14.106 11.460 -4.675 1.00 72.50 195 SER A N 1
ATOM 1468 C CA . SER A 1 195 ? -15.440 11.236 -5.259 1.00 72.50 195 SER A CA 1
ATOM 1469 C C . SER A 1 195 ? -15.969 9.809 -5.064 1.00 72.50 195 SER A C 1
ATOM 1471 O O . SER A 1 195 ? -17.178 9.626 -4.942 1.00 72.50 195 SER A O 1
ATOM 1473 N N . LYS A 1 196 ? -15.080 8.814 -4.981 1.00 75.44 196 LYS A N 1
ATOM 1474 C CA . LYS A 1 196 ? -15.395 7.387 -4.793 1.00 75.44 196 LYS A CA 1
ATOM 1475 C C . LYS A 1 196 ? -15.442 6.973 -3.316 1.00 75.44 196 LYS A C 1
ATOM 1477 O O . LYS A 1 196 ? -15.977 5.921 -2.984 1.00 75.44 196 LYS A O 1
ATOM 1482 N N . CYS A 1 197 ? -14.935 7.810 -2.409 1.00 71.81 197 CYS A N 1
ATOM 1483 C CA . CYS A 1 197 ? -14.843 7.504 -0.977 1.00 71.81 197 CYS A CA 1
ATOM 1484 C C . CYS A 1 197 ? -16.129 7.784 -0.176 1.00 71.81 197 CYS A C 1
ATOM 1486 O O . CYS A 1 197 ? -16.118 7.645 1.047 1.00 71.81 197 CYS A O 1
ATOM 1488 N N . GLN A 1 198 ? -17.241 8.173 -0.815 1.00 74.81 198 GLN A N 1
ATOM 1489 C CA . GLN A 1 198 ? -18.458 8.605 -0.106 1.00 74.81 198 GLN A CA 1
ATOM 1490 C C . GLN A 1 198 ? -19.001 7.556 0.875 1.00 74.81 198 GLN A C 1
ATOM 1492 O O . GLN A 1 198 ? -19.446 7.907 1.966 1.00 74.81 198 GLN A O 1
ATOM 1497 N N . LYS A 1 199 ? -18.901 6.267 0.536 1.00 78.25 199 LYS A N 1
ATOM 1498 C CA . LYS A 1 199 ? -19.352 5.166 1.402 1.00 78.25 199 LYS A CA 1
ATOM 1499 C C . LYS A 1 199 ? -18.535 4.990 2.686 1.00 78.25 199 LYS A C 1
ATOM 1501 O O . LYS A 1 199 ? -19.055 4.439 3.647 1.00 78.25 199 LYS A O 1
ATOM 1506 N N . TYR A 1 200 ? -17.306 5.507 2.729 1.00 75.94 200 TYR A N 1
ATOM 1507 C CA . TYR A 1 200 ? -16.421 5.442 3.897 1.00 75.94 200 TYR A CA 1
ATOM 1508 C C . TYR A 1 200 ? -16.512 6.684 4.791 1.00 75.94 200 TYR A C 1
ATOM 1510 O O . TYR A 1 200 ? -15.944 6.700 5.882 1.00 75.94 200 TYR A O 1
ATOM 1518 N N . LEU A 1 201 ? -17.251 7.724 4.382 1.00 75.12 201 LEU A N 1
ATOM 1519 C CA . LEU A 1 201 ? -17.444 8.932 5.192 1.00 75.12 201 LEU A CA 1
ATOM 1520 C C . LEU A 1 201 ? -17.972 8.639 6.610 1.00 75.12 201 LEU A C 1
ATOM 1522 O O . LEU A 1 201 ? -17.465 9.261 7.542 1.00 75.12 201 LEU A O 1
ATOM 1526 N N . PRO A 1 202 ? -18.919 7.705 6.835 1.00 77.38 202 PRO A N 1
ATOM 1527 C CA . PRO A 1 202 ? -19.365 7.376 8.188 1.00 77.38 202 PRO A CA 1
ATOM 1528 C C . PRO A 1 202 ? -18.273 6.732 9.055 1.00 77.38 202 PRO A C 1
ATOM 1530 O O . PRO A 1 202 ? -18.198 7.017 10.247 1.00 77.38 202 PRO A O 1
ATOM 1533 N N . GLU A 1 203 ? -17.407 5.897 8.478 1.00 77.81 203 GLU A N 1
ATOM 1534 C CA . GLU A 1 203 ? -16.302 5.256 9.209 1.00 77.81 203 GLU A CA 1
ATOM 1535 C C . GLU A 1 203 ? -15.148 6.232 9.485 1.00 77.81 203 GLU A C 1
ATOM 1537 O O . GLU A 1 203 ? -14.496 6.158 10.526 1.00 77.81 203 GLU A O 1
ATOM 1542 N N . LEU A 1 204 ? -14.920 7.195 8.587 1.00 76.12 204 LEU A N 1
ATOM 1543 C CA . LEU A 1 204 ? -13.851 8.188 8.712 1.00 76.12 204 LEU A CA 1
ATOM 1544 C C . LEU A 1 204 ? -14.247 9.388 9.582 1.00 76.12 204 LEU A C 1
ATOM 1546 O O . LEU A 1 204 ? -13.485 9.793 10.456 1.00 76.12 204 LEU A O 1
ATOM 1550 N N . LEU A 1 205 ? -15.435 9.949 9.346 1.00 73.12 205 LEU A N 1
ATOM 1551 C CA . LEU A 1 205 ? -15.912 11.222 9.905 1.00 73.12 205 LEU A CA 1
ATOM 1552 C C . LEU A 1 205 ? -17.185 11.086 10.752 1.00 73.12 205 LEU A C 1
ATOM 1554 O O . LEU A 1 205 ? -17.693 12.085 11.263 1.00 73.12 205 LEU A O 1
ATOM 1558 N N . GLY A 1 206 ? -17.744 9.881 10.891 1.00 71.00 206 GLY A N 1
ATOM 1559 C CA . GLY A 1 206 ? -18.911 9.660 11.741 1.00 71.00 206 GLY A CA 1
ATOM 1560 C C . GLY A 1 206 ? -18.613 9.896 13.223 1.00 71.00 206 GLY A C 1
ATOM 1561 O O . GLY A 1 206 ? -17.469 10.046 13.641 1.00 71.00 206 GLY A O 1
ATOM 1562 N N . LYS A 1 207 ? -19.660 9.879 14.055 1.00 64.94 207 LYS A N 1
ATOM 1563 C CA . LYS A 1 207 ? -19.561 10.135 15.510 1.00 64.94 207 LYS A CA 1
ATOM 1564 C C . LYS A 1 207 ? -18.610 9.186 16.251 1.00 64.94 207 LYS A C 1
ATOM 1566 O O . LYS A 1 207 ? -18.107 9.526 17.312 1.00 64.94 207 LYS A O 1
ATOM 1571 N N . THR A 1 208 ? -18.395 7.992 15.710 1.00 67.88 208 THR A N 1
ATOM 1572 C CA . THR A 1 208 ? -17.441 6.991 16.214 1.00 67.88 208 THR A CA 1
ATOM 1573 C C . THR A 1 208 ? -16.225 6.828 15.303 1.00 67.88 208 THR A C 1
ATOM 1575 O O . THR A 1 208 ? -15.432 5.906 15.524 1.00 67.88 208 THR A O 1
ATOM 1578 N N . GLY A 1 209 ? -16.130 7.672 14.276 1.00 67.81 209 GLY A N 1
ATOM 1579 C CA . GLY A 1 209 ? -15.189 7.569 13.177 1.00 67.81 209 GLY A CA 1
ATOM 1580 C C . GLY A 1 209 ? -13.761 7.895 13.582 1.00 67.81 209 GLY A C 1
ATOM 1581 O O . GLY A 1 209 ? -13.506 8.494 14.628 1.00 67.81 209 GLY A O 1
ATOM 1582 N N . LEU A 1 210 ? -12.833 7.461 12.737 1.00 72.88 210 LEU A N 1
ATOM 1583 C CA . LEU A 1 210 ? -11.395 7.508 12.994 1.00 72.88 210 LEU A CA 1
ATOM 1584 C C . LEU A 1 210 ? -10.849 8.919 13.254 1.00 72.88 210 LEU A C 1
ATOM 1586 O O . LEU A 1 210 ? -9.934 9.059 14.053 1.00 72.88 210 LEU A O 1
ATOM 1590 N N . LEU A 1 211 ? -11.395 9.949 12.599 1.00 68.62 211 LEU A N 1
ATOM 1591 C CA . LEU A 1 211 ? -10.885 11.327 12.672 1.00 68.62 211 LEU A CA 1
ATOM 1592 C C . LEU A 1 211 ? -11.585 12.198 13.728 1.00 68.62 211 LEU A C 1
ATOM 1594 O O . LEU A 1 211 ? -11.250 13.371 13.870 1.00 68.62 211 LEU A O 1
ATOM 1598 N N . MET A 1 212 ? -12.580 11.648 14.428 1.00 62.44 212 MET A N 1
ATOM 1599 C CA . MET A 1 212 ? -13.367 12.347 15.454 1.00 62.44 212 MET A CA 1
ATOM 1600 C C . MET A 1 212 ? -13.084 11.839 16.879 1.00 62.44 212 MET A C 1
ATOM 1602 O O . MET A 1 212 ? -13.740 12.283 17.822 1.00 62.44 212 MET A O 1
ATOM 1606 N N . LYS A 1 213 ? -12.145 10.899 17.033 1.00 56.59 213 LYS A N 1
ATOM 1607 C CA . LYS A 1 213 ? -11.644 10.388 18.317 1.00 56.59 213 LYS A CA 1
ATOM 1608 C C . LYS A 1 213 ? -10.278 10.979 18.623 1.00 56.59 213 LYS A C 1
ATOM 1610 O O . LYS A 1 213 ? -10.044 11.243 19.820 1.00 56.59 213 LYS A O 1
#